Protein AF-A0A5Q4GU04-F1 (afdb_monomer_lite)

pLDDT: mean 85.71, std 10.68, range [44.84, 97.81]

Secondary structure (DSSP, 8-state):
---HHHHHHHHHHHSPPTT-SEEE-TTSSEEEETTS-EEEEHHHHHHHHHHHGGG-B--HHHHHHHHHHTSTTHHHHHHHHHHHHHHHHHHHT-PPPTTHHHHHHHHHHHHTS-GGGTSSHHHHHHHHHHHHTTTGGGB-HHHHHHHHHHHHH---GGGGSPP-SPPPTTHHHHHHHHHHHHHTT--HHHHHHHHHHS-SS--PPP-----HHHHHHHHHHHHHS----

Foldseek 3Di:
DADPQLQLLLLVQQAAAPPDQWAQDQQNQFIAGVVRHTQDGLVLVLVLLVLLLQVAAARPSQLSLLSLLLDPCNVVVLVVVVVVVCVVCVVVVHDDPPCSVVLSVLSPVSNVADNVQRPDSVNSSLLRCQLQVPPNVPGHSVSSVSNSSSSVVPRDSVSRYYDPDDDDPCPVVRRNVSNSRRSVLDDRVLSVCCVVPVGSDPDDPPPPPQDPVNVVVVVVVVVVPPPDD

Sequence (229 aa):
MTDPSDHAAARRYLAPLPVSSWRWDEARQVVEWTDGTTIAFRQELEEILRRLAPRGLPPFQALLMLLAACHDSWCEVSEHLLAQLGLAASVGRSSLPDWLPEILGRLDTVRALPADLRHDLTARALLAELVFEDSSRLLRPDDASQIVRGLSGLTDPALLAPQNSAPRPFVLQHELRPLYQGLAKVDAETLRLRRQTGLDALVRPAEVDLTPADHIRRLISALRDDVEL

Radius of gyration: 23.53 Å; chains: 1; bounding box: 63×54×72 Å

Structure (mmCIF, N/CA/C/O backbone):
data_AF-A0A5Q4GU04-F1
#
_entry.id   AF-A0A5Q4GU04-F1
#
loop_
_atom_site.group_PDB
_atom_site.id
_atom_site.type_symbol
_atom_site.label_atom_id
_atom_site.label_alt_id
_atom_site.label_comp_id
_atom_site.label_asym_id
_atom_site.label_entity_id
_atom_site.label_seq_id
_atom_site.pdbx_PDB_ins_code
_atom_site.Cartn_x
_atom_site.Cartn_y
_atom_site.Cartn_z
_atom_site.occupancy
_atom_site.B_iso_or_equiv
_atom_site.auth_seq_id
_atom_site.auth_comp_id
_atom_site.auth_asym_id
_atom_site.auth_atom_id
_atom_site.pdbx_PDB_model_num
ATOM 1 N N . MET A 1 1 ? 0.141 18.963 -20.185 1.00 56.38 1 MET A N 1
ATOM 2 C CA . MET A 1 1 ? 1.286 18.361 -20.895 1.00 56.38 1 MET A CA 1
ATOM 3 C C . MET A 1 1 ? 2.291 17.974 -19.825 1.00 56.38 1 MET A C 1
ATOM 5 O O . MET A 1 1 ? 2.731 18.866 -19.114 1.00 56.38 1 MET A O 1
ATOM 9 N N . THR A 1 2 ? 2.516 16.679 -19.607 1.00 71.69 2 THR A N 1
ATOM 10 C CA . THR A 1 2 ? 3.378 16.171 -18.524 1.00 71.69 2 THR A CA 1
ATOM 11 C C . THR A 1 2 ? 4.846 16.424 -18.866 1.00 71.69 2 THR A C 1
ATOM 13 O O . THR A 1 2 ? 5.264 16.157 -19.993 1.00 71.69 2 THR A O 1
ATOM 16 N N . ASP A 1 3 ? 5.609 16.978 -17.924 1.00 83.12 3 ASP A N 1
ATOM 17 C CA . ASP A 1 3 ? 7.030 17.294 -18.101 1.00 83.12 3 ASP A CA 1
ATOM 18 C C . ASP A 1 3 ? 7.852 15.986 -18.229 1.00 83.12 3 ASP A C 1
ATOM 20 O O . ASP A 1 3 ? 7.587 15.026 -17.500 1.00 83.12 3 ASP A O 1
ATOM 24 N N . PRO A 1 4 ? 8.850 15.888 -19.130 1.00 81.62 4 PRO A N 1
ATOM 25 C CA . PRO A 1 4 ? 9.827 14.794 -19.126 1.00 81.62 4 PRO A CA 1
ATOM 26 C C . PRO A 1 4 ? 10.415 14.461 -17.742 1.00 81.62 4 PRO A C 1
ATOM 28 O O . PRO A 1 4 ? 10.704 13.294 -17.464 1.00 81.62 4 PRO A O 1
ATOM 31 N N . SER A 1 5 ? 10.571 15.460 -16.868 1.00 85.12 5 SER A N 1
ATOM 32 C CA . SER A 1 5 ? 11.032 15.276 -15.488 1.00 85.12 5 SER A CA 1
ATOM 33 C C . SER A 1 5 ? 10.028 14.494 -14.625 1.00 85.12 5 SER A C 1
ATOM 35 O O . SER A 1 5 ? 10.438 13.579 -13.905 1.00 85.12 5 SER A O 1
ATOM 37 N N . ASP A 1 6 ? 8.723 14.749 -14.784 1.00 88.25 6 ASP A N 1
ATOM 38 C CA . ASP A 1 6 ? 7.642 14.020 -14.105 1.00 88.25 6 ASP A CA 1
ATOM 39 C C . ASP A 1 6 ? 7.659 12.529 -14.507 1.00 88.25 6 ASP A C 1
ATOM 41 O O . ASP A 1 6 ? 7.571 11.643 -13.654 1.00 88.25 6 ASP A O 1
ATOM 45 N N . HIS A 1 7 ? 7.853 12.217 -15.798 1.00 87.25 7 HIS A N 1
ATOM 46 C CA . HIS A 1 7 ? 7.957 10.826 -16.266 1.00 87.25 7 HIS A CA 1
ATOM 47 C C . HIS A 1 7 ? 9.188 10.105 -15.705 1.00 87.25 7 HIS A C 1
ATOM 49 O O . HIS A 1 7 ? 9.107 8.928 -15.346 1.00 87.25 7 HIS A O 1
ATOM 55 N N . ALA A 1 8 ? 10.330 10.791 -15.612 1.00 87.94 8 ALA A N 1
ATOM 56 C CA . ALA A 1 8 ? 11.546 10.214 -15.048 1.00 87.94 8 ALA A CA 1
ATOM 57 C C . ALA A 1 8 ? 11.398 9.920 -13.545 1.00 87.94 8 ALA A C 1
ATOM 59 O O . ALA A 1 8 ? 11.855 8.872 -13.076 1.00 87.94 8 ALA A O 1
ATOM 60 N N . ALA A 1 9 ? 10.744 10.817 -12.799 1.00 89.88 9 ALA A N 1
ATOM 61 C CA . ALA A 1 9 ? 10.434 10.617 -11.387 1.00 89.88 9 ALA A CA 1
ATOM 62 C C . ALA A 1 9 ? 9.477 9.431 -11.191 1.00 89.88 9 ALA A C 1
ATOM 64 O O . ALA A 1 9 ? 9.786 8.512 -10.429 1.00 89.88 9 ALA A O 1
ATOM 65 N N . ALA A 1 10 ? 8.375 9.400 -11.948 1.00 90.88 10 ALA A N 1
ATOM 66 C CA . ALA A 1 10 ? 7.402 8.313 -11.911 1.00 90.88 10 ALA A CA 1
ATOM 67 C C . ALA A 1 10 ? 8.043 6.962 -12.252 1.00 90.88 10 ALA A C 1
ATOM 69 O O . ALA A 1 10 ? 7.878 6.002 -11.506 1.00 90.88 10 ALA A O 1
ATOM 70 N N . ARG A 1 11 ? 8.862 6.893 -13.309 1.00 89.88 11 ARG A N 1
ATOM 71 C CA . ARG A 1 11 ? 9.614 5.682 -13.666 1.00 89.88 11 ARG A CA 1
ATOM 72 C C . ARG A 1 11 ? 10.500 5.190 -12.526 1.00 89.88 11 ARG A C 1
ATOM 74 O O . ARG A 1 11 ? 10.495 4.003 -12.228 1.00 89.88 11 ARG A O 1
ATOM 81 N N . ARG A 1 12 ? 11.273 6.073 -11.889 1.00 89.12 12 ARG A N 1
ATOM 82 C CA . ARG A 1 12 ? 12.195 5.671 -10.812 1.00 89.12 12 ARG A CA 1
ATOM 83 C C . ARG A 1 12 ? 11.458 5.065 -9.618 1.00 89.12 12 ARG A C 1
ATOM 85 O O . ARG A 1 12 ? 11.991 4.167 -8.975 1.00 89.12 12 ARG A O 1
ATOM 92 N N . TYR A 1 13 ? 10.266 5.577 -9.335 1.00 91.88 13 TYR A N 1
ATOM 93 C CA . TYR A 1 13 ? 9.443 5.145 -8.215 1.00 91.88 13 TYR A CA 1
ATOM 94 C C . TYR A 1 13 ? 8.617 3.885 -8.519 1.00 91.88 13 TYR A C 1
ATOM 96 O O . TYR A 1 13 ? 8.532 2.992 -7.684 1.00 91.88 13 TYR A O 1
ATOM 104 N N . LEU A 1 14 ? 8.032 3.805 -9.716 1.00 93.00 14 LEU A N 1
ATOM 105 C CA . LEU A 1 14 ? 7.055 2.780 -10.104 1.00 93.00 14 LEU A CA 1
ATOM 106 C C . LEU A 1 14 ? 7.662 1.590 -10.854 1.00 93.00 14 LEU A C 1
ATOM 108 O O . LEU A 1 14 ? 6.939 0.641 -11.159 1.00 93.00 14 LEU A O 1
ATOM 112 N N . ALA A 1 15 ? 8.945 1.641 -11.219 1.00 91.06 15 ALA A N 1
ATOM 113 C CA . ALA A 1 15 ? 9.614 0.530 -11.885 1.00 91.06 15 ALA A CA 1
ATOM 114 C C . ALA A 1 15 ? 10.047 -0.537 -10.866 1.00 91.06 15 ALA A C 1
ATOM 116 O O . ALA A 1 15 ? 10.658 -0.185 -9.848 1.00 91.06 15 ALA A O 1
ATOM 117 N N . PRO A 1 16 ? 9.812 -1.829 -11.157 1.00 90.06 16 PRO A N 1
ATOM 118 C CA . PRO A 1 16 ? 10.188 -2.905 -10.256 1.00 90.06 16 PRO A CA 1
ATOM 119 C C . PRO A 1 16 ? 11.701 -2.943 -10.051 1.00 90.06 16 PRO A C 1
ATOM 121 O O . PRO A 1 16 ? 12.500 -2.701 -10.968 1.00 90.06 16 PRO A O 1
ATOM 124 N N . LEU A 1 17 ? 12.096 -3.243 -8.816 1.00 85.81 17 LEU A N 1
ATOM 125 C CA . LEU A 1 17 ? 13.491 -3.465 -8.468 1.00 85.81 17 LEU A CA 1
ATOM 126 C C . LEU A 1 17 ? 13.918 -4.854 -8.974 1.00 85.81 17 LEU A C 1
ATOM 128 O O . LEU A 1 17 ? 13.072 -5.734 -9.120 1.00 85.81 17 LEU A O 1
ATOM 132 N N . PRO A 1 18 ? 15.223 -5.109 -9.179 1.00 80.50 18 PRO A N 1
ATOM 133 C CA . PRO A 1 18 ? 15.713 -6.425 -9.610 1.00 80.50 18 PRO A CA 1
ATOM 134 C C . PRO A 1 18 ?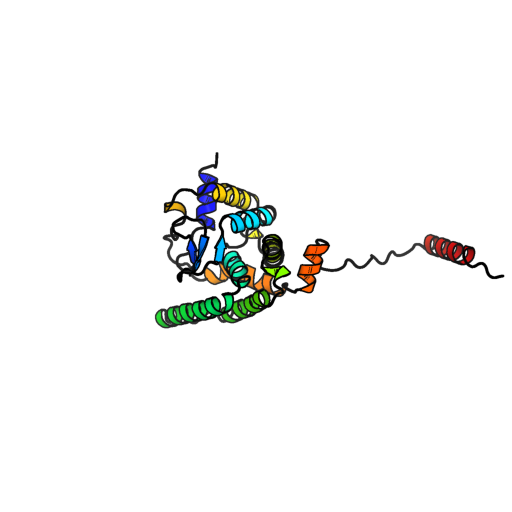 15.280 -7.600 -8.719 1.00 80.50 18 PRO A C 1
ATOM 136 O O . PRO A 1 18 ? 15.278 -8.742 -9.160 1.00 80.50 18 PRO A O 1
ATOM 139 N N . VAL A 1 19 ? 14.963 -7.317 -7.454 1.00 78.38 19 VAL A N 1
ATOM 140 C CA . VAL A 1 19 ? 14.575 -8.294 -6.425 1.00 78.38 19 VAL A CA 1
ATOM 141 C C . VAL A 1 19 ? 13.063 -8.329 -6.170 1.00 78.38 19 VAL A C 1
ATOM 143 O O . VAL A 1 19 ? 12.620 -8.988 -5.236 1.00 78.38 19 VAL A O 1
ATOM 146 N N . SER A 1 20 ? 12.271 -7.581 -6.942 1.00 85.62 20 SER A N 1
ATOM 147 C CA . SER A 1 20 ? 10.820 -7.513 -6.777 1.00 85.62 20 SER A CA 1
ATOM 148 C C . SER A 1 20 ? 10.136 -8.735 -7.390 1.00 85.62 20 SER A C 1
ATOM 150 O O . SER A 1 20 ? 10.388 -9.079 -8.540 1.00 85.62 20 SER A O 1
ATOM 152 N N . SER A 1 21 ? 9.200 -9.335 -6.652 1.00 89.31 21 SER A N 1
ATOM 153 C CA . SER A 1 21 ? 8.344 -10.425 -7.149 1.00 89.31 21 SER A CA 1
ATOM 154 C C . SER A 1 21 ? 7.088 -9.933 -7.884 1.00 89.31 21 SER A C 1
ATOM 156 O O . SER A 1 21 ? 6.163 -10.719 -8.083 1.00 89.31 21 SER A O 1
ATOM 158 N N . TRP A 1 22 ? 7.032 -8.657 -8.279 1.00 93.19 22 TRP A N 1
ATOM 159 C CA . TRP A 1 22 ? 5.908 -8.035 -8.989 1.00 93.19 22 TRP A CA 1
ATOM 160 C C . TRP A 1 22 ? 6.365 -7.329 -10.268 1.00 93.19 22 TRP A C 1
ATOM 162 O O . TRP A 1 22 ? 7.542 -6.996 -10.432 1.00 93.19 22 TRP A O 1
ATOM 172 N N . ARG A 1 23 ? 5.416 -7.071 -11.166 1.00 94.06 23 ARG A N 1
ATOM 173 C CA . ARG A 1 23 ? 5.600 -6.311 -12.405 1.00 94.06 23 ARG A CA 1
ATOM 174 C C . ARG A 1 23 ? 4.318 -5.570 -12.782 1.00 94.06 23 ARG A C 1
ATOM 176 O O . ARG A 1 23 ? 3.253 -5.840 -12.242 1.00 94.06 23 ARG A O 1
ATOM 183 N N . TRP A 1 24 ? 4.429 -4.639 -13.722 1.00 93.38 24 TRP A N 1
ATOM 184 C CA . TRP A 1 24 ? 3.261 -4.141 -14.445 1.00 93.38 24 TRP A CA 1
ATOM 185 C C . TRP A 1 24 ? 2.871 -5.141 -15.535 1.00 93.38 24 TRP A C 1
ATOM 187 O O . TRP A 1 24 ? 3.755 -5.735 -16.158 1.00 93.38 24 TRP A O 1
ATOM 197 N N . ASP A 1 25 ? 1.573 -5.294 -15.775 1.00 92.50 25 ASP A N 1
ATOM 198 C CA . ASP A 1 25 ? 1.047 -6.046 -16.910 1.00 92.50 25 ASP A CA 1
ATOM 199 C C . ASP A 1 25 ? 1.444 -5.401 -18.253 1.00 92.50 25 ASP A C 1
ATOM 201 O O . ASP A 1 25 ? 1.975 -4.284 -18.325 1.00 92.50 25 ASP A O 1
ATOM 205 N N . GLU A 1 26 ? 1.161 -6.093 -19.357 1.00 85.44 26 GLU A N 1
ATOM 206 C CA . GLU A 1 26 ? 1.530 -5.623 -20.697 1.00 85.44 26 GLU A CA 1
ATOM 207 C C . GLU A 1 26 ? 0.894 -4.268 -21.047 1.00 85.44 26 GLU A C 1
ATOM 209 O O . GLU A 1 26 ? 1.532 -3.441 -21.713 1.00 85.44 26 GLU A O 1
ATOM 214 N N . ALA A 1 27 ? -0.328 -4.010 -20.562 1.00 86.44 27 ALA A N 1
ATOM 215 C CA . ALA A 1 27 ? -1.066 -2.768 -20.789 1.00 86.44 27 ALA A CA 1
ATOM 216 C C . ALA A 1 27 ? -0.741 -1.651 -19.774 1.00 86.44 27 ALA A C 1
ATOM 218 O O . ALA A 1 27 ? -1.186 -0.510 -19.953 1.00 86.44 27 ALA A O 1
ATOM 219 N N . ARG A 1 28 ? 0.050 -1.941 -18.730 1.00 88.19 28 ARG A N 1
ATOM 220 C CA . ARG A 1 28 ? 0.386 -1.033 -17.610 1.00 88.19 28 ARG A CA 1
ATOM 221 C C . ARG A 1 28 ? -0.845 -0.453 -16.928 1.00 88.19 28 ARG A C 1
ATOM 223 O O . ARG A 1 28 ? -0.869 0.720 -16.544 1.00 88.19 28 ARG A O 1
ATOM 230 N N . GLN A 1 29 ? -1.882 -1.266 -16.834 1.00 91.69 29 GLN A N 1
ATOM 231 C CA . GLN A 1 29 ? -3.108 -0.956 -16.114 1.00 91.69 29 GLN A CA 1
ATOM 232 C C . GLN A 1 29 ? -3.180 -1.706 -14.791 1.00 91.69 29 GLN A C 1
ATOM 234 O O . GLN A 1 29 ? -3.944 -1.299 -13.918 1.00 91.69 29 GLN A O 1
ATOM 239 N N . VAL A 1 30 ? -2.380 -2.758 -14.625 1.00 94.50 30 VAL A N 1
ATOM 240 C CA . VAL A 1 30 ? -2.412 -3.631 -13.458 1.00 94.50 30 VAL A CA 1
ATOM 241 C C . VAL A 1 30 ? -0.991 -3.875 -12.972 1.00 94.50 30 VAL A C 1
ATOM 243 O O . VAL A 1 30 ? -0.079 -4.115 -13.760 1.00 94.50 30 VAL A O 1
ATOM 246 N N . VAL A 1 31 ? -0.798 -3.798 -11.660 1.00 95.38 31 VAL A N 1
ATOM 247 C CA . VAL A 1 31 ? 0.390 -4.334 -10.999 1.00 95.38 31 VAL A CA 1
ATOM 248 C C . VAL A 1 31 ? 0.054 -5.743 -10.537 1.00 95.38 31 VAL A C 1
ATOM 250 O O . VAL A 1 31 ? -0.932 -5.940 -9.827 1.00 95.38 31 VAL A O 1
ATOM 253 N N . GLU A 1 32 ? 0.860 -6.715 -10.942 1.00 95.94 32 GLU A N 1
ATOM 254 C CA . GLU A 1 32 ? 0.666 -8.139 -10.676 1.00 95.94 32 GLU A CA 1
ATOM 255 C C . GLU A 1 32 ? 1.917 -8.762 -10.060 1.00 95.94 32 GLU A C 1
ATOM 257 O O . GLU A 1 32 ? 3.045 -8.311 -10.276 1.00 95.94 32 GLU A O 1
ATOM 262 N N . TRP A 1 33 ? 1.720 -9.825 -9.295 1.00 94.44 33 TRP A N 1
ATOM 263 C CA . TRP A 1 33 ? 2.784 -10.736 -8.911 1.00 94.44 33 TRP A CA 1
ATOM 264 C C . TRP A 1 33 ? 3.341 -11.461 -10.145 1.00 94.44 33 TRP A C 1
ATOM 266 O O . TRP A 1 33 ? 2.722 -11.520 -11.205 1.00 94.44 33 TRP A O 1
ATOM 276 N N . THR A 1 34 ? 4.537 -12.034 -10.017 1.00 90.44 34 THR A N 1
ATOM 277 C CA . THR A 1 34 ? 5.186 -12.806 -11.096 1.00 90.44 34 THR A CA 1
ATOM 278 C C . THR A 1 34 ? 4.389 -14.032 -11.556 1.00 90.44 34 THR A C 1
ATOM 280 O O . THR A 1 34 ? 4.622 -14.511 -12.664 1.00 90.44 34 THR A O 1
ATOM 283 N N . ASP A 1 35 ? 3.440 -14.507 -10.747 1.00 88.75 35 ASP A N 1
ATOM 284 C CA . ASP A 1 35 ? 2.494 -15.578 -11.078 1.00 88.75 35 ASP A CA 1
ATOM 285 C C . ASP A 1 35 ? 1.217 -15.083 -11.799 1.00 88.75 35 ASP A C 1
ATOM 287 O O . ASP A 1 35 ? 0.376 -15.897 -12.174 1.00 88.75 35 ASP A O 1
ATOM 291 N N . GLY A 1 36 ? 1.082 -13.770 -12.025 1.00 91.69 36 GLY A N 1
ATOM 292 C CA . GLY A 1 36 ? -0.079 -13.131 -12.657 1.00 91.69 36 GLY A CA 1
ATOM 293 C C . GLY A 1 36 ? -1.186 -12.708 -11.684 1.00 91.69 36 GLY A C 1
ATOM 294 O O . GLY A 1 36 ? -2.177 -12.106 -12.098 1.00 91.69 36 GLY A O 1
ATOM 295 N N . THR A 1 37 ? -1.048 -12.982 -10.385 1.00 94.12 37 THR A N 1
ATOM 296 C CA . THR A 1 37 ? -2.035 -12.565 -9.385 1.00 94.12 37 THR A CA 1
ATOM 297 C C . THR A 1 37 ? -2.043 -11.041 -9.251 1.00 94.12 37 THR A C 1
ATOM 299 O O . THR A 1 37 ? -1.014 -10.416 -8.999 1.00 94.12 37 THR A O 1
ATOM 302 N N . THR A 1 38 ? -3.212 -10.418 -9.397 1.00 95.50 38 THR A N 1
ATOM 303 C CA . THR A 1 38 ? -3.357 -8.955 -9.326 1.00 95.50 38 THR A CA 1
ATOM 304 C C . THR A 1 38 ? -3.083 -8.417 -7.917 1.00 95.50 38 THR A C 1
ATOM 306 O O . THR A 1 38 ? -3.613 -8.933 -6.936 1.00 95.50 38 THR A O 1
ATOM 309 N N . ILE A 1 39 ? -2.298 -7.339 -7.830 1.00 96.19 39 ILE A N 1
ATOM 310 C CA . ILE A 1 39 ? -2.067 -6.564 -6.603 1.00 96.19 39 ILE A CA 1
ATOM 311 C C . ILE A 1 39 ? -2.982 -5.339 -6.572 1.00 96.19 39 ILE A C 1
ATOM 313 O O . ILE A 1 39 ? -3.747 -5.162 -5.627 1.00 96.19 39 ILE A O 1
ATOM 317 N N . ALA A 1 40 ? -2.884 -4.481 -7.591 1.00 96.50 40 ALA A N 1
ATOM 318 C CA . ALA A 1 40 ? -3.609 -3.214 -7.647 1.00 96.50 40 ALA A CA 1
ATOM 319 C C . ALA A 1 40 ? -3.771 -2.720 -9.087 1.00 96.50 40 ALA A C 1
ATOM 321 O O . ALA A 1 40 ? -2.915 -2.953 -9.945 1.00 96.50 40 ALA A O 1
ATOM 322 N N . PHE A 1 41 ? -4.847 -1.979 -9.337 1.00 95.38 41 PHE A N 1
ATOM 323 C CA . PHE A 1 41 ? -5.055 -1.304 -10.618 1.00 95.38 41 PHE A CA 1
ATOM 324 C C . PHE A 1 41 ? -4.354 0.057 -10.642 1.00 95.38 41 PHE A C 1
ATOM 326 O O . PHE A 1 41 ? -4.221 0.736 -9.627 1.00 95.38 41 PHE A O 1
ATOM 333 N N . ARG A 1 42 ? -3.959 0.524 -11.826 1.00 94.62 42 ARG A N 1
ATOM 334 C CA . ARG A 1 42 ? -3.316 1.832 -12.011 1.00 94.62 42 ARG A CA 1
ATOM 335 C C . ARG A 1 42 ? -4.146 2.983 -11.452 1.00 94.62 42 ARG A C 1
ATOM 337 O O . ARG A 1 42 ? -3.598 3.848 -10.783 1.00 94.62 42 ARG A O 1
ATOM 344 N N . GLN A 1 43 ? -5.447 2.995 -11.738 1.00 93.44 43 GLN A N 1
ATOM 345 C CA . GLN A 1 43 ? -6.355 4.053 -11.279 1.00 93.44 43 GLN A CA 1
ATOM 346 C C . GLN A 1 43 ? -6.472 4.070 -9.751 1.00 93.44 43 GLN A C 1
ATOM 348 O O . GLN A 1 43 ? -6.509 5.135 -9.141 1.00 93.44 43 GLN A O 1
ATOM 353 N N . GLU A 1 44 ? -6.476 2.885 -9.138 1.00 95.62 44 GLU A N 1
ATOM 354 C CA . GLU A 1 44 ? -6.455 2.724 -7.685 1.00 95.62 44 GLU A CA 1
ATOM 355 C C . GLU A 1 44 ? -5.163 3.308 -7.097 1.00 95.62 44 GLU A C 1
ATOM 357 O O . GLU A 1 44 ? -5.208 4.139 -6.190 1.00 95.62 44 GLU A O 1
ATOM 362 N N . LEU A 1 45 ? -4.012 2.935 -7.665 1.00 96.56 45 LEU A N 1
ATOM 363 C CA . LEU A 1 45 ? -2.710 3.458 -7.257 1.00 96.56 45 LEU A CA 1
ATOM 364 C C . LEU A 1 45 ? -2.622 4.973 -7.433 1.00 96.56 45 LEU A C 1
ATOM 366 O O . LEU A 1 45 ? -2.084 5.652 -6.568 1.00 96.56 45 LEU A O 1
ATOM 370 N N . GLU A 1 46 ? -3.155 5.516 -8.523 1.00 94.94 46 GLU A N 1
ATOM 371 C CA . GLU A 1 46 ? -3.148 6.953 -8.777 1.00 94.94 46 GLU A CA 1
ATOM 372 C C . GLU A 1 46 ? -3.905 7.728 -7.695 1.00 94.94 46 GLU A C 1
ATOM 374 O O . GLU A 1 46 ? -3.390 8.727 -7.193 1.00 94.94 46 GLU A O 1
ATOM 379 N N . GLU A 1 47 ? -5.081 7.251 -7.287 1.00 95.25 47 GLU A N 1
ATOM 380 C CA . GLU A 1 47 ? -5.855 7.891 -6.224 1.00 95.25 47 GLU A CA 1
ATOM 381 C C . GLU A 1 47 ? -5.156 7.783 -4.863 1.00 95.25 47 GLU A C 1
ATOM 383 O O . GLU A 1 47 ? -5.028 8.780 -4.148 1.00 95.25 47 GLU A O 1
ATOM 388 N N . ILE A 1 48 ? -4.631 6.602 -4.522 1.00 96.25 48 ILE A N 1
ATOM 389 C CA . ILE A 1 48 ? -3.911 6.396 -3.258 1.00 96.25 48 ILE A CA 1
ATOM 390 C C . ILE A 1 48 ? -2.656 7.273 -3.206 1.00 96.25 48 ILE A C 1
ATOM 392 O O . ILE A 1 48 ? -2.438 7.987 -2.228 1.00 96.25 48 ILE A O 1
ATOM 396 N N . LEU A 1 49 ? -1.842 7.277 -4.264 1.00 95.75 49 LEU A N 1
ATOM 397 C CA . LEU A 1 49 ? -0.625 8.086 -4.323 1.00 95.75 49 LEU A CA 1
ATOM 398 C C . LEU A 1 49 ? -0.943 9.582 -4.297 1.00 95.75 49 LEU A C 1
ATOM 400 O O . LEU A 1 49 ? -0.250 10.328 -3.608 1.00 95.75 49 LEU A O 1
ATOM 404 N N . ARG A 1 50 ? -2.003 10.033 -4.980 1.00 95.06 50 ARG A N 1
ATOM 405 C CA . ARG A 1 50 ? -2.464 11.429 -4.925 1.00 95.06 50 ARG A CA 1
ATOM 406 C C . ARG A 1 50 ? -2.841 11.841 -3.507 1.00 95.06 50 ARG A C 1
ATOM 408 O O . ARG A 1 50 ? -2.500 12.946 -3.091 1.00 95.06 50 ARG A O 1
ATOM 415 N N . ARG A 1 51 ? -3.507 10.956 -2.767 1.00 93.94 51 ARG A N 1
ATOM 416 C CA . ARG A 1 51 ? -3.901 11.202 -1.380 1.00 93.94 51 ARG A CA 1
ATOM 417 C C . ARG A 1 51 ? -2.703 11.241 -0.424 1.00 93.94 51 ARG A C 1
ATOM 419 O O . ARG A 1 51 ? -2.665 12.089 0.461 1.00 93.94 51 ARG A O 1
ATOM 426 N N . LEU A 1 52 ? -1.702 10.384 -0.633 1.00 94.25 52 LEU A N 1
ATOM 427 C CA . LEU A 1 52 ? -0.473 10.367 0.172 1.00 94.25 52 LEU A CA 1
ATOM 428 C C . LEU A 1 52 ? 0.478 11.530 -0.159 1.00 94.25 52 LEU A C 1
ATOM 430 O O . LEU A 1 52 ? 1.142 12.049 0.739 1.00 94.25 52 LEU A O 1
ATOM 434 N N . ALA A 1 53 ? 0.518 11.978 -1.418 1.00 93.69 53 ALA A N 1
ATOM 435 C CA . ALA A 1 53 ? 1.508 12.924 -1.936 1.00 93.69 53 ALA A CA 1
ATOM 436 C C . ALA A 1 53 ? 1.747 14.193 -1.092 1.00 93.69 53 ALA A C 1
ATOM 438 O O . ALA A 1 53 ? 2.916 14.555 -0.931 1.00 93.69 53 ALA A O 1
ATOM 439 N N . PRO A 1 54 ? 0.735 14.850 -0.484 1.00 92.06 54 PRO A N 1
ATOM 440 C CA . PRO A 1 54 ? 0.960 16.013 0.379 1.00 92.06 54 PRO A CA 1
ATOM 441 C C . PRO A 1 54 ? 1.880 15.741 1.579 1.00 92.06 54 PRO A C 1
ATOM 443 O O . PRO A 1 54 ? 2.522 16.658 2.085 1.00 92.06 54 PRO A O 1
ATOM 446 N N . ARG A 1 55 ? 1.960 14.485 2.036 1.00 89.75 55 ARG A N 1
ATOM 447 C CA . ARG A 1 55 ? 2.830 14.037 3.136 1.00 89.75 55 ARG A CA 1
ATOM 448 C C . ARG A 1 55 ? 4.096 13.328 2.639 1.00 89.75 55 ARG A C 1
ATOM 450 O O . ARG A 1 55 ? 4.905 12.903 3.466 1.00 89.75 55 ARG A O 1
ATOM 457 N N . GLY A 1 56 ? 4.274 13.224 1.322 1.00 92.12 56 GLY A N 1
ATOM 458 C CA . GLY A 1 56 ? 5.298 12.415 0.666 1.00 92.12 56 GLY A CA 1
ATOM 459 C C . GLY A 1 56 ? 4.837 10.981 0.379 1.00 92.12 56 GLY A C 1
ATOM 460 O O . GLY A 1 56 ? 3.714 10.602 0.703 1.00 92.12 56 GLY A O 1
ATOM 461 N N . LEU A 1 57 ? 5.690 10.177 -0.261 1.00 94.62 57 LEU A N 1
ATOM 462 C CA . LEU A 1 57 ? 5.350 8.801 -0.648 1.00 94.62 57 LEU A CA 1
ATOM 463 C C . LEU A 1 57 ? 6.200 7.765 0.104 1.00 94.62 57 LEU A C 1
ATOM 465 O O . LEU A 1 57 ? 7.410 7.964 0.262 1.00 94.62 57 LEU A O 1
ATOM 469 N N . PRO A 1 58 ? 5.596 6.642 0.540 1.00 95.19 58 PRO A N 1
ATOM 470 C CA . PRO A 1 58 ? 6.343 5.493 1.045 1.00 95.19 58 PRO A CA 1
ATOM 471 C C . PRO A 1 58 ? 7.086 4.792 -0.100 1.00 95.19 58 PRO A C 1
ATOM 473 O O . PRO A 1 58 ? 6.795 5.065 -1.263 1.00 95.19 58 PRO A O 1
ATOM 476 N N . PRO A 1 59 ? 7.999 3.847 0.170 1.00 93.94 59 PRO A N 1
ATOM 477 C CA . PRO A 1 59 ? 8.557 3.006 -0.880 1.00 93.94 59 PRO A CA 1
ATOM 478 C C . PRO A 1 59 ? 7.454 2.223 -1.594 1.00 93.94 59 PRO A C 1
ATOM 480 O O . PRO A 1 59 ? 6.548 1.681 -0.954 1.00 93.94 59 PRO A O 1
ATOM 483 N N . PHE A 1 60 ? 7.522 2.167 -2.923 1.00 94.44 60 PHE A N 1
ATOM 484 C CA . PHE A 1 60 ? 6.440 1.604 -3.730 1.00 94.44 60 PHE A CA 1
ATOM 485 C C . PHE A 1 60 ? 6.235 0.110 -3.450 1.00 94.44 60 PHE A C 1
ATOM 487 O O . PHE A 1 60 ? 5.101 -0.343 -3.324 1.00 94.44 60 PHE A O 1
ATOM 494 N N . GLN A 1 61 ? 7.322 -0.641 -3.231 1.00 93.00 61 GLN A N 1
ATOM 495 C CA . GLN A 1 61 ? 7.251 -2.048 -2.824 1.00 93.00 61 GLN A CA 1
ATOM 496 C C . GLN A 1 61 ? 6.462 -2.225 -1.519 1.00 93.00 61 GLN A C 1
ATOM 498 O O . GLN A 1 61 ? 5.649 -3.139 -1.415 1.00 93.00 61 GLN A O 1
ATOM 503 N N . ALA A 1 62 ? 6.687 -1.361 -0.527 1.00 95.12 62 ALA A N 1
ATOM 504 C CA . ALA A 1 62 ? 5.994 -1.416 0.759 1.00 95.12 62 ALA A CA 1
ATOM 505 C C . ALA A 1 62 ? 4.488 -1.172 0.592 1.00 95.12 62 ALA A C 1
ATOM 507 O O . ALA A 1 62 ? 3.673 -1.875 1.190 1.00 95.12 62 ALA A O 1
ATOM 508 N N . LEU A 1 63 ? 4.128 -0.198 -0.249 1.00 96.81 63 LEU A N 1
ATOM 509 C CA . LEU A 1 63 ? 2.738 0.094 -0.579 1.00 96.81 63 LEU A CA 1
ATOM 510 C C . LEU A 1 63 ? 2.066 -1.099 -1.269 1.00 96.81 63 LEU A C 1
ATOM 512 O O . LEU A 1 63 ? 0.986 -1.504 -0.853 1.00 96.81 63 LEU A O 1
ATOM 516 N N . LEU A 1 64 ? 2.713 -1.705 -2.267 1.00 97.00 64 LEU A N 1
ATOM 517 C CA . LEU A 1 64 ? 2.171 -2.874 -2.966 1.00 97.00 64 LEU A CA 1
ATOM 518 C C . LEU A 1 64 ? 1.955 -4.070 -2.031 1.00 97.00 64 LEU A C 1
ATOM 520 O O . LEU A 1 64 ? 0.927 -4.733 -2.132 1.00 97.00 64 LEU A O 1
ATOM 524 N N . MET A 1 65 ? 2.870 -4.315 -1.088 1.00 96.44 65 MET A N 1
ATOM 525 C CA . MET A 1 65 ? 2.699 -5.360 -0.069 1.00 96.44 65 MET A CA 1
ATOM 526 C C . MET A 1 65 ? 1.461 -5.112 0.805 1.00 96.44 65 MET A C 1
ATOM 528 O O . MET A 1 65 ? 0.701 -6.041 1.068 1.00 96.44 65 MET A O 1
ATOM 532 N N . LEU A 1 66 ? 1.228 -3.862 1.224 1.00 97.81 66 LEU A N 1
ATOM 533 C CA . LEU A 1 66 ? 0.038 -3.495 1.996 1.00 97.81 66 LEU A CA 1
ATOM 534 C C . LEU A 1 66 ? -1.254 -3.703 1.190 1.00 97.81 66 LEU A C 1
ATOM 536 O O . LEU A 1 66 ? -2.226 -4.249 1.712 1.00 97.81 66 LEU A O 1
ATOM 540 N N . LEU A 1 67 ? -1.270 -3.286 -0.080 1.00 97.81 67 LEU A N 1
ATOM 541 C CA . LEU A 1 67 ? -2.441 -3.439 -0.950 1.00 97.81 67 LEU A CA 1
ATOM 542 C C . LEU A 1 67 ? -2.734 -4.907 -1.260 1.00 97.81 67 LEU A C 1
ATOM 544 O O . LEU A 1 67 ? -3.892 -5.318 -1.232 1.00 97.81 67 LEU A O 1
ATOM 548 N N . ALA A 1 68 ? -1.700 -5.720 -1.465 1.00 96.94 68 ALA A N 1
ATOM 549 C CA . ALA A 1 68 ? -1.863 -7.154 -1.652 1.00 96.94 68 ALA A CA 1
ATOM 550 C C . ALA A 1 68 ? -2.480 -7.834 -0.423 1.00 96.94 68 ALA A C 1
ATOM 552 O O . ALA A 1 68 ? -3.360 -8.677 -0.577 1.00 96.94 68 ALA A O 1
ATOM 553 N N . ALA A 1 69 ? -2.093 -7.425 0.790 1.00 97.06 69 ALA A N 1
ATOM 554 C CA . ALA A 1 69 ? -2.681 -7.940 2.029 1.00 97.06 69 ALA A CA 1
ATOM 555 C C . ALA A 1 69 ? -4.167 -7.586 2.199 1.00 97.06 69 ALA A C 1
ATOM 557 O O . ALA A 1 69 ? -4.894 -8.237 2.950 1.00 97.06 69 ALA A O 1
ATOM 558 N N . CYS A 1 70 ? -4.654 -6.584 1.464 1.00 96.94 70 CYS A N 1
ATOM 559 C CA . CYS A 1 70 ? -6.072 -6.253 1.419 1.00 96.94 70 CYS A CA 1
ATOM 560 C C . CYS A 1 70 ? -6.882 -7.191 0.508 1.00 96.94 70 CYS A C 1
ATOM 562 O O . CYS A 1 70 ? -8.114 -7.154 0.575 1.00 96.94 70 CYS A O 1
ATOM 564 N N . HIS A 1 71 ? -6.239 -8.003 -0.340 1.00 94.56 71 HIS A N 1
ATOM 565 C CA . HIS A 1 71 ? -6.898 -8.900 -1.289 1.00 94.56 71 HIS A CA 1
ATOM 566 C C . HIS A 1 71 ? -7.200 -10.275 -0.680 1.00 94.56 71 HIS A C 1
ATOM 568 O O . HIS A 1 71 ? -6.518 -10.741 0.234 1.00 94.56 71 HIS A O 1
ATOM 574 N N . ASP A 1 72 ? -8.224 -10.958 -1.198 1.00 91.75 72 ASP A N 1
ATOM 575 C CA . ASP A 1 72 ? -8.640 -12.240 -0.633 1.00 91.75 72 ASP A CA 1
ATOM 576 C C . ASP A 1 72 ? -7.631 -13.375 -0.873 1.00 91.75 72 ASP A C 1
ATOM 578 O O . ASP A 1 72 ? -7.536 -14.268 -0.030 1.00 91.75 72 ASP A O 1
ATOM 582 N N . SER A 1 73 ? -6.833 -13.283 -1.944 1.00 91.44 73 SER A N 1
ATOM 583 C CA . SER A 1 73 ? -5.766 -14.234 -2.307 1.00 91.44 73 SER A CA 1
ATOM 584 C C . SER A 1 73 ? -4.452 -14.052 -1.533 1.00 91.44 73 SER A C 1
ATOM 586 O O . SER A 1 73 ? -3.475 -14.739 -1.821 1.00 91.44 73 SER A O 1
ATOM 588 N N . TRP A 1 74 ? -4.396 -13.139 -0.555 1.00 93.81 74 TRP A N 1
ATOM 589 C CA . TRP A 1 74 ? -3.164 -12.833 0.181 1.00 93.81 74 TRP A CA 1
ATOM 590 C C . TRP A 1 74 ? -2.480 -14.068 0.785 1.00 93.81 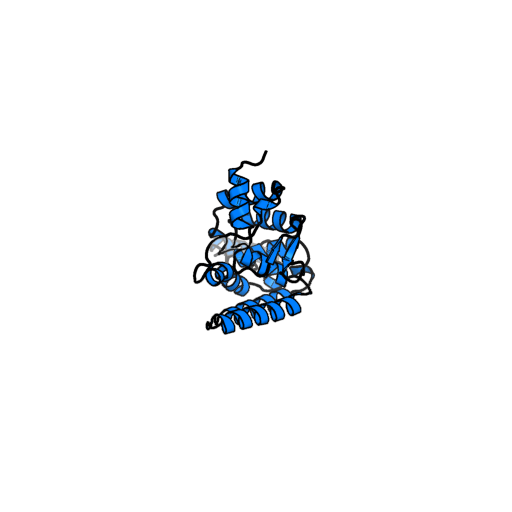74 TRP A C 1
ATOM 592 O O . TRP A 1 74 ? -1.263 -14.173 0.695 1.00 93.81 74 TRP A O 1
ATOM 602 N N . CYS A 1 75 ? -3.235 -15.007 1.363 1.00 90.44 75 CYS A N 1
ATOM 603 C CA . CYS A 1 75 ? -2.659 -16.189 2.015 1.00 90.44 75 CYS A CA 1
ATOM 604 C C . CYS A 1 75 ? -1.874 -17.077 1.035 1.00 90.44 75 CYS A C 1
ATOM 606 O O . CYS A 1 75 ? -0.783 -17.533 1.352 1.00 90.44 75 CYS A O 1
ATOM 608 N N . GLU A 1 76 ? -2.394 -17.273 -0.177 1.00 89.94 76 GLU A N 1
ATOM 609 C CA . GLU A 1 76 ? -1.716 -18.058 -1.218 1.00 89.94 76 GLU A CA 1
ATOM 610 C C . GLU A 1 76 ? -0.442 -17.341 -1.692 1.00 89.94 76 GLU A C 1
ATOM 612 O O . GLU A 1 76 ? 0.623 -17.944 -1.839 1.00 89.94 76 GLU A O 1
ATOM 617 N N . VAL A 1 77 ? -0.537 -16.019 -1.863 1.00 90.00 77 VAL A N 1
ATOM 618 C CA . VAL A 1 77 ? 0.585 -15.163 -2.264 1.00 90.00 77 VAL A CA 1
ATOM 619 C C . VAL A 1 77 ? 1.682 -15.138 -1.198 1.00 90.00 77 VAL A C 1
ATOM 621 O O . VAL A 1 77 ? 2.862 -15.202 -1.543 1.00 90.00 77 VAL A O 1
ATOM 624 N N . SER A 1 78 ? 1.335 -15.024 0.086 1.00 90.94 78 SER A N 1
ATOM 625 C CA . SER A 1 78 ? 2.312 -14.892 1.172 1.00 90.94 78 SER A CA 1
ATOM 626 C C . SER A 1 78 ? 3.110 -16.180 1.373 1.00 90.94 78 SER A C 1
ATOM 628 O O . SER A 1 78 ? 4.335 -16.123 1.525 1.00 90.94 78 SER A O 1
ATOM 630 N N . GLU A 1 79 ? 2.454 -17.338 1.270 1.00 88.31 79 GLU A N 1
ATOM 631 C CA . GLU A 1 79 ? 3.106 -18.649 1.262 1.00 88.31 79 GLU A CA 1
ATOM 632 C C . GLU A 1 79 ? 4.045 -18.800 0.062 1.00 88.31 79 GLU A C 1
ATOM 634 O O . GLU A 1 79 ? 5.205 -19.200 0.221 1.00 88.31 79 GLU A O 1
ATOM 639 N N . HIS A 1 80 ? 3.583 -18.423 -1.136 1.00 87.06 80 HIS A N 1
ATOM 640 C CA . HIS A 1 80 ? 4.402 -18.489 -2.341 1.00 87.06 80 HIS A CA 1
ATOM 641 C C . HIS A 1 80 ? 5.624 -17.567 -2.252 1.00 87.06 80 HIS A C 1
ATOM 643 O O . HIS A 1 80 ? 6.740 -17.982 -2.568 1.00 87.06 80 HIS A O 1
ATOM 649 N N . LEU A 1 81 ? 5.443 -16.339 -1.763 1.00 86.44 81 LEU A N 1
ATOM 650 C CA . LEU A 1 81 ? 6.519 -15.370 -1.577 1.00 86.44 81 LEU A CA 1
ATOM 651 C C . LEU A 1 81 ? 7.568 -15.883 -0.583 1.00 86.44 81 LEU A C 1
ATOM 653 O O . LEU A 1 81 ? 8.768 -15.788 -0.848 1.00 86.44 81 LEU A O 1
ATOM 657 N N . LEU A 1 82 ? 7.139 -16.465 0.540 1.00 86.38 82 LEU A N 1
ATOM 658 C CA . LEU A 1 82 ? 8.049 -17.042 1.528 1.00 86.38 82 LEU A CA 1
ATOM 659 C C . LEU A 1 82 ? 8.826 -18.233 0.949 1.00 86.38 82 LEU A C 1
ATOM 661 O O . LEU A 1 82 ? 10.040 -18.323 1.147 1.00 86.38 82 LEU A O 1
ATOM 665 N N . ALA A 1 83 ? 8.164 -19.102 0.181 1.00 86.31 83 ALA A N 1
ATOM 666 C CA . ALA A 1 83 ? 8.811 -20.218 -0.505 1.00 86.31 83 ALA A CA 1
ATOM 667 C C . ALA A 1 83 ? 9.834 -19.744 -1.556 1.00 86.31 83 ALA A C 1
ATOM 669 O O . ALA A 1 83 ? 10.966 -20.235 -1.578 1.00 86.31 83 ALA A O 1
ATOM 670 N N . GLN A 1 84 ? 9.474 -18.757 -2.386 1.00 83.00 84 GLN A N 1
ATOM 671 C CA . GLN A 1 84 ? 10.369 -18.155 -3.382 1.00 83.00 84 GLN A CA 1
ATOM 672 C C . GLN A 1 84 ? 11.614 -17.550 -2.724 1.00 83.00 84 GLN A C 1
ATOM 674 O O . GLN A 1 84 ? 12.743 -17.814 -3.148 1.00 83.00 84 GLN A O 1
ATOM 679 N N . LEU A 1 85 ? 11.420 -16.761 -1.665 1.00 82.38 85 LEU A N 1
ATOM 680 C CA . LEU A 1 85 ? 12.518 -16.124 -0.946 1.00 82.38 85 LEU A CA 1
ATOM 681 C C . LEU A 1 85 ? 13.397 -17.167 -0.244 1.00 82.38 85 LEU A C 1
ATOM 683 O O . LEU A 1 85 ? 14.622 -17.054 -0.290 1.00 82.38 85 LEU A O 1
ATOM 687 N N . GLY A 1 86 ? 12.805 -18.204 0.355 1.00 83.62 86 GLY A N 1
ATOM 688 C CA . GLY A 1 86 ? 13.540 -19.310 0.972 1.00 83.62 86 GLY A CA 1
ATOM 689 C C . GLY A 1 86 ? 14.410 -20.072 -0.030 1.00 83.62 86 GLY A C 1
ATOM 690 O O . GLY A 1 86 ? 15.582 -20.344 0.245 1.00 83.62 86 GLY A O 1
ATOM 691 N N . LEU A 1 87 ? 13.882 -20.344 -1.228 1.00 82.25 87 LEU A N 1
ATOM 692 C CA . LEU A 1 87 ? 14.650 -20.960 -2.309 1.00 82.25 87 LEU A CA 1
ATOM 693 C C . LEU A 1 87 ? 15.813 -20.058 -2.745 1.00 82.25 87 LEU A C 1
ATOM 695 O O . LEU A 1 87 ? 16.952 -20.524 -2.811 1.00 82.25 87 LEU A O 1
ATOM 699 N N . ALA A 1 88 ? 15.561 -18.768 -2.977 1.00 78.56 88 ALA A N 1
ATOM 700 C CA . ALA A 1 88 ? 16.596 -17.810 -3.363 1.00 78.56 88 ALA A CA 1
ATOM 701 C C . ALA A 1 88 ? 17.709 -17.695 -2.306 1.00 78.56 88 ALA A C 1
ATOM 703 O O . ALA A 1 88 ? 18.891 -17.687 -2.652 1.00 78.56 88 ALA A O 1
ATOM 704 N N . ALA A 1 89 ? 17.341 -17.677 -1.023 1.00 80.25 89 ALA A N 1
ATOM 705 C CA . ALA A 1 89 ? 18.276 -17.663 0.097 1.00 80.25 89 ALA A CA 1
ATOM 706 C C . ALA A 1 89 ? 19.141 -18.938 0.130 1.00 80.25 89 ALA A C 1
ATOM 708 O O . ALA A 1 89 ? 20.366 -18.860 0.240 1.00 80.25 89 ALA A O 1
ATOM 709 N N . SER A 1 90 ? 18.532 -20.111 -0.084 1.00 79.56 90 SER A N 1
ATOM 710 C CA . SER A 1 90 ? 19.257 -21.389 -0.129 1.00 79.56 90 SER A CA 1
ATOM 711 C C . SER A 1 90 ? 20.285 -21.452 -1.268 1.00 79.56 90 SER A C 1
ATOM 713 O O . SER A 1 90 ? 21.428 -21.859 -1.050 1.00 79.56 90 SER A O 1
ATOM 715 N N . VAL A 1 91 ? 19.918 -20.974 -2.464 1.00 77.88 91 VAL A N 1
ATOM 716 C CA . VAL A 1 91 ? 20.806 -20.923 -3.638 1.00 77.88 91 VAL A CA 1
ATOM 717 C C . VAL A 1 91 ? 21.915 -19.891 -3.432 1.00 77.88 91 VAL A C 1
ATOM 719 O O . VAL A 1 91 ? 23.076 -20.154 -3.746 1.00 77.88 91 VAL A O 1
ATOM 722 N N . GLY A 1 92 ? 21.576 -18.735 -2.856 1.00 75.00 92 GLY A N 1
ATOM 723 C CA . GLY A 1 92 ? 22.514 -17.659 -2.540 1.00 75.00 92 GLY A CA 1
ATOM 724 C C . GLY A 1 92 ? 23.410 -17.925 -1.328 1.00 75.00 92 GLY A C 1
ATOM 725 O O . GLY A 1 92 ? 24.304 -17.123 -1.062 1.00 75.00 92 GLY A O 1
ATOM 726 N N . ARG A 1 93 ? 23.192 -19.030 -0.595 1.00 72.44 93 ARG A N 1
ATOM 727 C CA . ARG A 1 93 ? 23.819 -19.323 0.709 1.00 72.44 93 ARG A CA 1
ATOM 728 C C . ARG A 1 93 ? 23.678 -18.170 1.710 1.00 72.44 93 ARG A C 1
ATOM 730 O O . ARG A 1 93 ? 24.573 -17.930 2.521 1.00 72.44 93 ARG A O 1
ATOM 737 N N . SER A 1 94 ? 22.565 -17.454 1.643 1.00 77.06 94 SER A N 1
ATOM 738 C CA . SER A 1 94 ? 22.185 -16.421 2.601 1.00 77.06 94 SER A CA 1
ATOM 739 C C . SER A 1 94 ? 21.040 -16.929 3.473 1.00 77.06 94 SER A C 1
ATOM 741 O O . SER A 1 94 ? 20.307 -17.841 3.096 1.00 77.06 94 SER A O 1
ATOM 743 N N . SER A 1 95 ? 20.886 -16.361 4.666 1.00 77.38 95 SER A N 1
ATOM 744 C CA . SER A 1 95 ? 19.674 -16.558 5.456 1.00 77.38 95 SER A CA 1
ATOM 745 C C . SER A 1 95 ? 18.611 -15.552 5.027 1.00 77.38 95 SER A C 1
ATOM 747 O O . SER A 1 95 ? 18.922 -14.432 4.604 1.00 77.38 95 SER A O 1
ATOM 749 N N . LEU A 1 96 ? 17.344 -15.942 5.161 1.00 78.00 96 LEU A N 1
ATOM 750 C CA . LEU A 1 96 ? 16.271 -14.958 5.165 1.00 78.00 96 LEU A CA 1
ATOM 751 C C . LEU A 1 96 ? 16.469 -14.005 6.348 1.00 78.00 96 LEU A C 1
ATOM 753 O O . LEU A 1 96 ? 16.944 -14.438 7.399 1.00 78.00 96 LEU A O 1
ATOM 757 N N . PRO A 1 97 ? 16.122 -12.720 6.204 1.00 82.19 97 PRO A N 1
ATOM 758 C CA . PRO A 1 97 ? 16.141 -11.818 7.340 1.00 82.19 97 PRO A CA 1
ATOM 759 C C . PRO A 1 97 ? 15.111 -12.250 8.391 1.00 82.19 97 PRO A C 1
ATOM 761 O O . PRO A 1 97 ? 13.948 -12.468 8.054 1.00 82.19 97 PRO A O 1
ATOM 764 N N . ASP A 1 98 ? 15.511 -12.289 9.662 1.00 85.19 98 ASP A N 1
ATOM 765 C CA . ASP A 1 98 ? 14.651 -12.740 10.771 1.00 85.19 98 ASP A CA 1
ATOM 766 C C . ASP A 1 98 ? 13.383 -11.884 10.955 1.00 85.19 98 ASP A C 1
ATOM 768 O O . ASP A 1 98 ? 12.388 -12.344 11.506 1.00 85.19 98 ASP A O 1
ATOM 772 N N . TRP A 1 99 ? 13.390 -10.641 10.461 1.00 86.75 99 TRP A N 1
ATOM 773 C CA . TRP A 1 99 ? 12.241 -9.729 10.514 1.00 86.75 99 TRP A CA 1
ATOM 774 C C . TRP A 1 99 ? 11.166 -10.021 9.459 1.00 86.75 99 TRP A C 1
ATOM 776 O O . TRP A 1 99 ? 10.043 -9.530 9.574 1.00 86.75 99 TRP A O 1
ATOM 786 N N . LEU A 1 100 ? 11.484 -10.778 8.403 1.00 87.44 100 LEU A N 1
ATOM 787 C CA . LEU A 1 100 ? 10.570 -10.983 7.278 1.00 87.44 100 LEU A CA 1
ATOM 788 C C . LEU A 1 100 ? 9.311 -11.777 7.674 1.00 87.44 100 LEU A C 1
ATOM 790 O O . LEU A 1 100 ? 8.218 -11.304 7.352 1.00 87.44 100 LEU A O 1
ATOM 794 N N . PRO A 1 101 ? 9.405 -12.913 8.399 1.00 88.81 101 PRO A N 1
ATOM 795 C CA . PRO A 1 101 ? 8.218 -13.618 8.881 1.00 88.81 101 PRO A CA 1
ATOM 796 C C . PRO A 1 101 ? 7.320 -12.741 9.760 1.00 88.81 101 PRO A C 1
ATOM 798 O O . PRO A 1 101 ? 6.100 -12.842 9.682 1.00 88.81 101 PRO A O 1
ATOM 801 N N . GLU A 1 102 ? 7.905 -11.836 10.553 1.00 91.94 102 GLU A N 1
ATOM 802 C CA . GLU A 1 102 ? 7.130 -10.916 11.390 1.00 91.94 102 GLU A CA 1
ATOM 803 C C . GLU A 1 102 ? 6.343 -9.901 10.546 1.00 91.94 102 GLU A C 1
ATOM 805 O O . GLU A 1 102 ? 5.178 -9.635 10.840 1.00 91.94 102 GLU A O 1
ATOM 810 N N . ILE A 1 103 ? 6.932 -9.358 9.470 1.00 93.75 103 ILE A N 1
ATOM 811 C CA . ILE A 1 103 ? 6.196 -8.490 8.533 1.00 93.75 103 ILE A CA 1
ATOM 812 C C . ILE A 1 103 ? 5.031 -9.243 7.896 1.00 93.75 103 ILE A C 1
ATOM 814 O O . ILE A 1 103 ? 3.934 -8.694 7.829 1.00 93.75 103 ILE A O 1
ATOM 818 N N . LEU A 1 104 ? 5.252 -10.478 7.439 1.00 93.38 104 LEU A N 1
ATOM 819 C CA . LEU A 1 104 ? 4.196 -11.275 6.810 1.00 93.38 104 LEU A CA 1
ATOM 820 C C . LEU A 1 104 ? 3.056 -11.563 7.795 1.00 93.38 104 LEU A C 1
ATOM 822 O O . LEU A 1 104 ? 1.906 -11.290 7.470 1.00 93.38 104 LEU A O 1
ATOM 826 N N . GLY A 1 105 ? 3.372 -11.962 9.032 1.00 93.38 105 GLY A N 1
ATOM 827 C CA . GLY A 1 105 ? 2.360 -12.160 10.074 1.00 93.38 105 GLY A CA 1
ATOM 828 C C . GLY A 1 105 ? 1.590 -10.881 10.428 1.00 93.38 105 GLY A C 1
ATOM 829 O O . GLY A 1 105 ? 0.398 -10.928 10.720 1.00 93.38 105 GLY A O 1
ATOM 830 N N . ARG A 1 106 ? 2.229 -9.707 10.355 1.00 95.44 106 ARG A N 1
ATOM 831 C CA . ARG A 1 106 ? 1.543 -8.411 10.511 1.00 95.44 106 ARG A CA 1
ATOM 832 C C . ARG A 1 106 ? 0.688 -8.034 9.297 1.00 95.44 106 ARG A C 1
ATOM 834 O O . ARG A 1 106 ? -0.282 -7.306 9.448 1.00 95.44 106 ARG A O 1
ATOM 841 N N . LEU A 1 107 ? 1.016 -8.497 8.096 1.00 97.00 107 LEU A N 1
ATOM 842 C CA . LEU A 1 107 ? 0.147 -8.330 6.927 1.00 97.00 107 LEU A CA 1
ATOM 843 C C . LEU A 1 107 ? -1.069 -9.265 7.000 1.00 97.00 107 LEU A C 1
ATOM 845 O O . LEU A 1 107 ? -2.158 -8.879 6.578 1.00 97.00 107 LEU A O 1
ATOM 849 N N . ASP A 1 108 ? -0.938 -10.431 7.634 1.00 95.44 108 ASP A N 1
ATOM 850 C CA . ASP A 1 108 ? -2.082 -11.305 7.909 1.00 95.44 108 ASP A CA 1
ATOM 851 C C . ASP A 1 108 ? -3.115 -10.634 8.832 1.00 95.44 108 ASP A C 1
ATOM 853 O O . ASP A 1 108 ? -4.318 -10.861 8.682 1.00 95.44 108 ASP A O 1
ATOM 857 N N . THR A 1 109 ? -2.698 -9.735 9.736 1.00 94.94 109 THR A N 1
ATOM 858 C CA . THR A 1 109 ? -3.654 -8.959 10.548 1.00 94.94 109 THR A CA 1
ATOM 859 C C . THR A 1 109 ? -4.426 -7.935 9.714 1.00 94.94 109 THR A C 1
ATOM 861 O O . THR A 1 109 ? -5.615 -7.735 9.959 1.00 94.94 109 THR A O 1
ATOM 864 N N . VAL A 1 110 ? -3.804 -7.348 8.681 1.00 97.12 110 VAL A N 1
ATOM 865 C CA . VAL A 1 110 ? -4.492 -6.494 7.693 1.00 97.12 110 VAL A CA 1
ATOM 866 C C . VAL A 1 110 ? -5.524 -7.314 6.920 1.00 97.12 110 VAL A C 1
ATOM 868 O O . VAL A 1 110 ? -6.665 -6.882 6.756 1.00 97.12 110 VAL A O 1
ATOM 871 N N . ARG A 1 111 ? -5.160 -8.528 6.494 1.00 96.44 111 ARG A N 1
ATOM 872 C CA . ARG A 1 111 ? -6.071 -9.460 5.810 1.00 96.44 111 ARG A CA 1
ATOM 873 C C . ARG A 1 111 ? -7.270 -9.852 6.676 1.00 96.44 111 ARG A C 1
ATOM 875 O O . ARG A 1 111 ? -8.371 -10.029 6.145 1.00 96.44 111 ARG A O 1
ATOM 882 N N . ALA A 1 112 ? -7.050 -9.985 7.983 1.00 95.81 112 ALA A N 1
ATOM 883 C CA . ALA A 1 112 ? -8.073 -10.303 8.973 1.00 95.81 112 ALA A CA 1
ATOM 884 C C . ALA A 1 112 ? -9.017 -9.126 9.282 1.00 95.81 112 ALA A C 1
ATOM 886 O O . ALA A 1 112 ? -10.024 -9.322 9.968 1.00 95.81 112 ALA A O 1
ATOM 887 N N . LEU A 1 113 ? -8.738 -7.918 8.774 1.00 96.81 113 LEU A N 1
ATOM 888 C CA . LEU A 1 113 ? -9.651 -6.794 8.936 1.00 96.81 113 LEU A CA 1
ATOM 889 C C . LEU A 1 113 ? -11.004 -7.070 8.250 1.00 96.81 113 LEU A C 1
ATOM 891 O O . LEU A 1 113 ? -11.064 -7.690 7.177 1.00 96.81 113 LEU A O 1
ATOM 895 N N . PRO A 1 114 ? -12.100 -6.555 8.832 1.00 96.12 114 PRO A N 1
ATOM 896 C CA . PRO A 1 114 ? -13.410 -6.514 8.195 1.00 96.12 114 PRO A CA 1
ATOM 897 C C . PRO A 1 114 ? -13.338 -5.986 6.757 1.00 96.12 114 PRO A C 1
ATOM 899 O O . PRO A 1 114 ? -12.596 -5.048 6.465 1.00 96.12 114 PRO A O 1
ATOM 902 N N . ALA A 1 115 ? -14.107 -6.587 5.844 1.00 94.31 115 ALA A N 1
ATOM 903 C CA . ALA A 1 115 ? -14.037 -6.276 4.414 1.00 94.31 115 ALA A CA 1
ATOM 904 C C . ALA A 1 115 ? -14.289 -4.787 4.110 1.00 94.31 115 ALA A C 1
ATOM 906 O O . ALA A 1 115 ? -13.629 -4.213 3.244 1.00 94.31 115 ALA A O 1
ATOM 907 N N . ASP A 1 116 ? -15.179 -4.139 4.864 1.00 94.25 116 ASP A N 1
ATOM 908 C CA . ASP A 1 116 ? -15.471 -2.707 4.763 1.00 94.25 116 ASP A CA 1
ATOM 909 C C . ASP A 1 116 ? -14.264 -1.815 5.095 1.00 94.25 116 ASP A C 1
ATOM 911 O O . ASP A 1 116 ? -14.225 -0.668 4.659 1.00 94.25 116 ASP A O 1
ATOM 915 N N . LEU A 1 117 ? -13.267 -2.331 5.820 1.00 95.50 117 LEU A N 1
ATOM 916 C CA . LEU A 1 117 ? -12.046 -1.614 6.194 1.00 95.50 117 LEU A CA 1
ATOM 917 C C . LEU A 1 117 ? -10.843 -1.921 5.290 1.00 95.50 117 LEU A C 1
ATOM 919 O O . LEU A 1 117 ? -9.790 -1.324 5.495 1.00 95.50 117 LEU A O 1
ATOM 923 N N . ARG A 1 118 ? -10.972 -2.809 4.293 1.00 95.19 118 ARG A N 1
ATOM 924 C CA . ARG A 1 118 ? -9.851 -3.184 3.401 1.00 95.19 118 ARG A CA 1
ATOM 925 C C . ARG A 1 118 ? -10.190 -3.282 1.909 1.00 95.19 118 ARG A C 1
ATOM 927 O O . ARG A 1 118 ? -9.280 -3.323 1.086 1.00 95.19 118 ARG A O 1
ATOM 934 N N . HIS A 1 119 ? -11.463 -3.349 1.514 1.00 92.25 119 HIS A N 1
ATOM 935 C CA . HIS A 1 119 ? -11.827 -3.554 0.104 1.00 92.25 119 HIS A CA 1
ATOM 936 C C . HIS A 1 119 ? -12.053 -2.268 -0.678 1.00 92.25 119 HIS A C 1
ATOM 938 O O . HIS A 1 119 ? -11.626 -2.189 -1.828 1.00 92.25 119 HIS A O 1
ATOM 944 N N . ASP A 1 120 ? -12.731 -1.278 -0.095 1.00 93.19 120 ASP A N 1
ATOM 945 C CA . ASP A 1 120 ? -13.012 -0.049 -0.829 1.00 93.19 120 ASP A CA 1
ATOM 946 C C . ASP A 1 120 ? -11.765 0.848 -0.943 1.00 93.19 120 ASP A C 1
ATOM 948 O O . ASP A 1 120 ? -10.859 0.818 -0.105 1.00 93.19 120 ASP A O 1
ATOM 952 N N . LEU A 1 121 ? -11.723 1.656 -2.005 1.00 94.31 121 LEU A N 1
ATOM 953 C CA . LEU A 1 121 ? -10.598 2.542 -2.309 1.00 94.31 121 LEU A CA 1
ATOM 954 C C . LEU A 1 121 ? -10.308 3.532 -1.173 1.00 94.31 121 LEU A C 1
ATOM 956 O O . LEU A 1 121 ? -9.151 3.829 -0.883 1.00 94.31 121 LEU A O 1
ATOM 960 N N . THR A 1 122 ? -11.352 4.021 -0.498 1.00 93.50 122 THR A N 1
ATOM 961 C CA . THR A 1 122 ? -11.196 4.972 0.608 1.00 93.50 122 THR A CA 1
ATOM 962 C C . THR A 1 122 ? -10.540 4.298 1.808 1.00 93.50 122 THR A C 1
ATOM 964 O O . THR A 1 122 ? -9.657 4.887 2.429 1.00 93.50 122 THR A O 1
ATOM 967 N N . ALA A 1 123 ? -10.936 3.063 2.112 1.00 94.81 123 ALA A N 1
ATOM 968 C CA . ALA A 1 123 ? -10.405 2.257 3.196 1.00 94.81 123 ALA A CA 1
ATOM 969 C C . ALA A 1 123 ? -8.943 1.865 2.947 1.00 94.81 123 ALA A C 1
ATOM 971 O O . ALA A 1 123 ? -8.112 2.031 3.835 1.00 94.81 123 ALA A O 1
ATOM 972 N N . ARG A 1 124 ? -8.593 1.452 1.722 1.00 96.44 124 ARG A N 1
ATOM 973 C CA . ARG A 1 124 ? -7.197 1.167 1.339 1.00 96.44 124 ARG A CA 1
ATOM 974 C C . ARG A 1 124 ? -6.308 2.402 1.421 1.00 96.44 124 ARG A C 1
ATOM 976 O O . ARG A 1 124 ? -5.193 2.325 1.931 1.00 96.44 124 ARG A O 1
ATOM 983 N N . ALA A 1 125 ? -6.807 3.553 0.974 1.00 95.12 125 ALA A N 1
ATOM 984 C CA . ALA A 1 125 ? -6.059 4.798 1.074 1.00 95.12 125 ALA A CA 1
ATOM 985 C C . ALA A 1 125 ? -5.882 5.243 2.539 1.00 95.12 125 ALA A C 1
ATOM 987 O O . ALA A 1 125 ? -4.801 5.687 2.912 1.00 95.12 125 ALA A O 1
ATOM 988 N N . LEU A 1 126 ? -6.904 5.058 3.384 1.00 94.75 126 LEU A N 1
ATOM 989 C CA . LEU A 1 126 ? -6.829 5.322 4.826 1.00 94.75 126 LEU A CA 1
ATOM 990 C C . LEU A 1 126 ? -5.842 4.384 5.538 1.00 94.75 126 LEU A C 1
ATOM 992 O O . LEU A 1 126 ? -5.061 4.833 6.373 1.00 94.75 126 LEU A O 1
ATOM 996 N N . LEU A 1 127 ? -5.850 3.095 5.190 1.00 96.50 127 LEU A N 1
ATOM 997 C CA . LEU A 1 127 ? -4.869 2.118 5.662 1.00 96.50 127 LEU A CA 1
ATOM 998 C C . LEU A 1 127 ? -3.450 2.549 5.292 1.00 96.50 127 LEU A C 1
ATOM 1000 O O . LEU A 1 127 ? -2.570 2.561 6.148 1.00 96.50 127 LEU A O 1
ATOM 1004 N N . ALA A 1 128 ? -3.234 2.942 4.036 1.00 96.50 128 ALA A N 1
ATOM 1005 C CA . ALA A 1 128 ? -1.939 3.428 3.582 1.00 96.50 128 ALA A CA 1
ATOM 1006 C C . ALA A 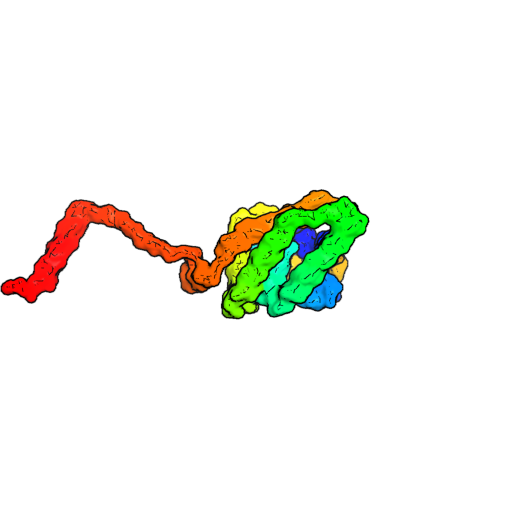1 128 ? -1.517 4.705 4.327 1.00 96.50 128 ALA A C 1
ATOM 1008 O O . ALA A 1 128 ? -0.363 4.813 4.733 1.00 96.50 128 ALA A O 1
ATOM 1009 N N . GLU A 1 129 ? -2.434 5.644 4.570 1.00 94.31 129 GLU A N 1
ATOM 1010 C CA . GLU A 1 129 ? -2.157 6.833 5.383 1.00 94.31 129 GLU A CA 1
ATOM 1011 C C . GLU A 1 129 ? -1.718 6.468 6.800 1.00 94.31 129 GLU A C 1
ATOM 1013 O O . GLU A 1 129 ? -0.690 6.967 7.248 1.00 94.31 129 GLU A O 1
ATOM 1018 N N . LEU A 1 130 ? -2.466 5.597 7.484 1.00 94.69 130 LEU A N 1
ATOM 1019 C CA . LEU A 1 130 ? -2.183 5.182 8.860 1.00 94.69 130 LEU A CA 1
ATOM 1020 C C . LEU A 1 130 ? -0.834 4.459 8.964 1.00 94.69 130 LEU A C 1
ATOM 1022 O O . LEU A 1 130 ? -0.006 4.779 9.819 1.00 94.69 130 LEU A O 1
ATOM 1026 N N . VAL A 1 131 ? -0.603 3.488 8.077 1.00 95.75 131 VAL A N 1
ATOM 1027 C CA . VAL A 1 131 ? 0.626 2.688 8.057 1.00 95.75 131 VAL A CA 1
ATOM 1028 C C . VAL A 1 131 ? 1.823 3.577 7.730 1.00 95.75 131 VAL A C 1
ATOM 1030 O O . VAL A 1 131 ? 2.854 3.500 8.396 1.00 95.75 131 VAL A O 1
ATOM 1033 N N . PHE A 1 132 ? 1.708 4.460 6.739 1.00 94.94 132 PHE A N 1
ATOM 1034 C CA . PHE A 1 132 ? 2.860 5.215 6.258 1.00 94.94 132 PHE A CA 1
ATOM 1035 C C . PHE A 1 132 ? 3.023 6.609 6.868 1.00 94.94 132 PHE A C 1
ATOM 1037 O O . PHE A 1 132 ? 3.981 7.289 6.503 1.00 94.94 132 PHE A O 1
ATOM 1044 N N . GLU A 1 133 ? 2.188 7.007 7.829 1.00 89.19 133 GLU A N 1
ATOM 1045 C CA . GLU A 1 133 ? 2.139 8.357 8.416 1.00 89.19 133 GLU A CA 1
ATOM 1046 C C . GLU A 1 133 ? 3.507 8.925 8.831 1.00 89.19 133 GLU A C 1
ATOM 1048 O O . GLU A 1 133 ? 3.827 10.070 8.512 1.00 89.19 133 GLU A O 1
ATOM 1053 N N . ASP A 1 134 ? 4.348 8.112 9.476 1.00 83.25 134 ASP A N 1
ATOM 1054 C CA . ASP A 1 134 ? 5.676 8.539 9.954 1.00 83.25 134 ASP A CA 1
ATOM 1055 C C . ASP A 1 134 ? 6.799 8.301 8.935 1.00 83.25 134 ASP A C 1
ATOM 1057 O O . ASP A 1 134 ? 7.936 8.741 9.114 1.00 83.25 134 ASP A O 1
ATOM 1061 N N . SER A 1 135 ? 6.492 7.583 7.859 1.00 75.88 135 SER A N 1
ATOM 1062 C CA . SER A 1 135 ? 7.473 7.051 6.910 1.00 75.88 135 SER A CA 1
ATOM 1063 C C . SER A 1 135 ? 7.383 7.664 5.514 1.00 75.88 135 SER A C 1
ATOM 1065 O O . SER A 1 135 ? 8.316 7.528 4.720 1.00 75.88 135 SER A O 1
ATOM 1067 N N . SER A 1 136 ? 6.306 8.403 5.231 1.00 60.28 136 SER A N 1
ATOM 1068 C CA . SER A 1 136 ? 6.051 9.082 3.959 1.00 60.28 136 SER A CA 1
ATOM 1069 C C . SER A 1 136 ? 7.116 10.127 3.598 1.00 60.28 136 SER A C 1
ATOM 1071 O O . SER A 1 136 ? 7.175 10.586 2.466 1.00 60.28 136 SER A O 1
ATOM 1073 N N . ARG A 1 137 ? 8.035 10.458 4.515 1.00 64.25 137 ARG A N 1
ATOM 1074 C CA . ARG A 1 137 ? 9.142 11.405 4.296 1.00 64.25 137 ARG A CA 1
ATOM 1075 C C . ARG A 1 137 ? 10.298 10.869 3.440 1.00 64.25 137 ARG A C 1
ATOM 1077 O O . ARG A 1 137 ? 11.296 11.571 3.287 1.00 64.25 137 ARG A O 1
ATOM 1084 N N . LEU A 1 138 ? 10.208 9.647 2.910 1.00 73.19 138 LEU A N 1
ATOM 1085 C CA . LEU A 1 138 ? 11.239 9.088 2.024 1.00 73.19 138 LEU A CA 1
ATOM 1086 C C . LEU A 1 138 ? 11.291 9.808 0.671 1.00 73.19 138 LEU A C 1
ATOM 1088 O O . LEU A 1 138 ? 12.379 10.031 0.142 1.00 73.19 138 LEU A O 1
ATOM 1092 N N . LEU A 1 139 ? 10.135 10.234 0.161 1.00 84.00 139 LEU A N 1
ATOM 1093 C CA . LEU A 1 139 ? 10.008 11.136 -0.983 1.00 84.00 139 LEU A CA 1
ATOM 1094 C C . LEU A 1 139 ? 9.369 12.441 -0.530 1.00 84.00 139 LEU A C 1
ATOM 1096 O O . LEU A 1 139 ? 8.367 12.431 0.182 1.00 84.00 139 LEU A O 1
ATOM 1100 N N . ARG A 1 140 ? 9.944 13.575 -0.934 1.00 86.38 140 ARG A N 1
ATOM 1101 C CA . ARG A 1 140 ? 9.412 14.888 -0.555 1.00 86.38 140 ARG A CA 1
ATOM 1102 C C . ARG A 1 140 ? 8.072 15.140 -1.264 1.00 86.38 140 ARG A C 1
ATOM 1104 O O . ARG A 1 140 ? 7.870 14.606 -2.353 1.00 86.38 140 ARG A O 1
ATOM 1111 N N . PRO A 1 141 ? 7.179 15.978 -0.709 1.00 87.69 141 PRO A N 1
ATOM 1112 C CA . PRO A 1 141 ? 5.890 16.287 -1.340 1.00 87.69 141 PRO A CA 1
ATOM 1113 C C . PRO A 1 141 ? 5.994 16.819 -2.781 1.00 87.69 141 PRO A C 1
ATOM 1115 O O . PRO A 1 141 ? 5.152 16.504 -3.626 1.00 87.69 141 PRO A O 1
ATOM 1118 N N . ASP A 1 142 ? 7.053 17.573 -3.087 1.00 87.00 142 ASP A N 1
ATOM 1119 C CA . ASP A 1 142 ? 7.307 18.070 -4.444 1.00 87.00 142 ASP A CA 1
ATOM 1120 C C . ASP A 1 142 ? 7.602 16.919 -5.419 1.00 87.00 142 ASP A C 1
ATOM 1122 O O . ASP A 1 142 ? 6.986 16.835 -6.484 1.00 87.00 142 ASP A O 1
ATOM 1126 N N . ASP A 1 143 ? 8.472 15.983 -5.022 1.00 90.56 143 ASP A N 1
ATOM 1127 C CA . ASP A 1 143 ? 8.798 14.780 -5.801 1.00 90.56 143 ASP A CA 1
ATOM 1128 C C . ASP A 1 143 ? 7.571 13.865 -5.936 1.00 90.56 143 ASP A C 1
ATOM 1130 O O . ASP A 1 143 ? 7.295 13.319 -7.004 1.00 90.56 143 ASP A O 1
ATOM 1134 N N . ALA A 1 144 ? 6.788 13.731 -4.862 1.00 92.06 144 ALA A N 1
ATOM 1135 C CA . ALA A 1 144 ? 5.547 12.967 -4.850 1.00 92.06 144 ALA A CA 1
ATOM 1136 C C . ALA A 1 144 ? 4.535 13.505 -5.871 1.00 92.06 144 ALA A C 1
ATOM 1138 O O . ALA A 1 144 ? 3.932 12.740 -6.624 1.00 92.06 144 ALA A O 1
ATOM 1139 N N . SER A 1 145 ? 4.393 14.829 -5.948 1.00 91.12 145 SER A N 1
ATOM 1140 C CA . SER A 1 145 ? 3.506 15.480 -6.913 1.00 91.12 145 SER A CA 1
ATOM 1141 C C . SER A 1 145 ? 3.966 15.257 -8.358 1.00 91.12 145 SER A C 1
ATOM 1143 O O . SER A 1 145 ? 3.127 15.056 -9.238 1.00 91.12 145 SER A O 1
ATOM 1145 N N . GLN A 1 146 ? 5.282 15.250 -8.610 1.00 92.06 146 GLN A N 1
ATOM 1146 C CA . GLN A 1 146 ? 5.850 14.900 -9.921 1.00 92.06 146 GLN A CA 1
ATOM 1147 C C . GLN A 1 146 ? 5.537 13.449 -10.298 1.00 92.06 146 GLN A C 1
ATOM 1149 O O . GLN A 1 146 ? 5.087 13.185 -11.411 1.00 92.06 146 GLN A O 1
ATOM 1154 N N . ILE A 1 147 ? 5.707 12.514 -9.359 1.00 92.69 147 ILE A N 1
ATOM 1155 C CA . ILE A 1 147 ? 5.399 11.092 -9.559 1.00 92.69 147 ILE A CA 1
ATOM 1156 C C . ILE A 1 147 ? 3.924 10.895 -9.919 1.00 92.69 147 ILE A C 1
ATOM 1158 O O . ILE A 1 147 ? 3.631 10.184 -10.877 1.00 92.69 147 ILE A O 1
ATOM 1162 N N . VAL A 1 148 ? 3.000 11.540 -9.198 1.00 93.19 148 VAL A N 1
ATOM 1163 C CA . VAL A 1 148 ? 1.555 11.425 -9.460 1.00 93.19 148 VAL A CA 1
ATOM 1164 C C . VAL A 1 148 ? 1.197 11.975 -10.844 1.00 93.19 148 VAL A C 1
ATOM 1166 O O . VAL A 1 148 ? 0.488 11.309 -11.594 1.00 93.19 148 VAL A O 1
ATOM 1169 N N . ARG A 1 149 ? 1.729 13.143 -11.238 1.00 91.06 149 ARG A N 1
ATOM 1170 C CA . ARG A 1 149 ? 1.518 13.691 -12.595 1.00 91.06 149 ARG A CA 1
ATOM 1171 C C . ARG A 1 149 ? 2.123 12.807 -13.684 1.00 91.06 149 ARG A C 1
ATOM 1173 O O . ARG A 1 149 ? 1.517 12.620 -14.740 1.00 91.06 149 ARG A O 1
ATOM 1180 N N . GLY A 1 150 ? 3.313 12.270 -13.425 1.00 90.06 150 GLY A N 1
ATOM 1181 C CA . GLY A 1 150 ? 3.998 11.341 -14.313 1.00 90.06 150 GLY A CA 1
ATOM 1182 C C . GLY A 1 150 ? 3.195 10.059 -14.505 1.00 90.06 150 GLY A C 1
ATOM 1183 O O . GLY A 1 150 ? 3.029 9.620 -15.641 1.00 90.06 150 GLY A O 1
ATOM 1184 N N . LEU A 1 151 ? 2.624 9.508 -13.428 1.00 89.00 151 LEU A N 1
ATOM 1185 C CA . LEU A 1 151 ? 1.802 8.300 -13.461 1.00 89.00 151 LEU A CA 1
ATOM 1186 C C . LEU A 1 151 ? 0.603 8.446 -14.395 1.00 89.00 151 LEU A C 1
ATOM 1188 O O . LEU A 1 151 ? 0.379 7.545 -15.194 1.00 89.00 151 LEU A O 1
ATOM 1192 N N . SER A 1 152 ? -0.130 9.561 -14.375 1.00 81.31 152 SER A N 1
ATOM 1193 C CA . SER A 1 152 ? -1.264 9.768 -15.291 1.00 81.31 152 SER A CA 1
ATOM 1194 C C . SER A 1 152 ? -0.825 9.809 -16.769 1.00 81.31 152 SER A C 1
ATOM 1196 O O . SER A 1 152 ? -1.595 9.443 -17.653 1.00 81.31 152 SER A O 1
ATOM 1198 N N . GLY A 1 153 ? 0.425 10.204 -17.049 1.00 78.69 153 GLY A N 1
ATOM 1199 C CA . GLY A 1 153 ? 0.996 10.328 -18.399 1.00 78.69 153 GLY A CA 1
ATOM 1200 C C . GLY A 1 153 ? 1.750 9.100 -18.929 1.00 78.69 153 GLY A C 1
ATOM 1201 O O . GLY A 1 153 ? 2.070 9.054 -20.119 1.00 78.69 153 GLY A O 1
ATOM 1202 N N . LEU A 1 154 ? 2.019 8.090 -18.090 1.00 77.38 154 LEU A N 1
ATOM 1203 C CA . LEU A 1 154 ? 2.772 6.893 -18.484 1.00 77.38 154 LEU A CA 1
ATOM 1204 C C . LEU A 1 154 ? 2.019 6.085 -19.554 1.00 77.38 154 LEU A C 1
ATOM 1206 O O . LEU A 1 154 ? 1.083 5.342 -19.258 1.00 77.38 154 LEU A O 1
ATOM 1210 N N . THR A 1 155 ? 2.431 6.244 -20.808 1.00 73.06 155 THR A N 1
ATOM 1211 C CA . THR A 1 155 ? 1.894 5.521 -21.976 1.00 73.06 155 THR A CA 1
ATOM 1212 C C . THR A 1 155 ? 2.960 4.681 -22.674 1.00 73.06 155 THR A C 1
ATOM 1214 O O . THR A 1 155 ? 2.619 3.680 -23.297 1.00 73.06 155 THR A O 1
ATOM 1217 N N . ASP A 1 156 ? 4.240 5.042 -22.535 1.00 73.12 156 ASP A N 1
ATOM 1218 C CA . ASP A 1 156 ? 5.354 4.339 -23.171 1.00 73.12 156 ASP A CA 1
ATOM 1219 C C . ASP A 1 156 ? 5.659 3.001 -22.478 1.00 73.12 156 ASP A C 1
ATOM 1221 O O . ASP A 1 156 ? 5.970 2.967 -21.275 1.00 73.12 156 ASP A O 1
ATOM 1225 N N . PRO A 1 157 ? 5.644 1.900 -23.252 1.00 67.50 157 PRO A N 1
ATOM 1226 C CA . PRO A 1 157 ? 5.932 0.590 -22.745 1.00 67.50 157 PRO A CA 1
ATOM 1227 C C . PRO A 1 157 ? 7.262 0.396 -22.007 1.00 67.50 157 PRO A C 1
ATOM 1229 O O . PRO A 1 157 ? 7.343 -0.346 -21.019 1.00 67.50 157 PRO A O 1
ATOM 1232 N N . ALA A 1 158 ? 8.310 1.065 -22.477 1.00 69.56 158 ALA A N 1
ATOM 1233 C CA . ALA A 1 158 ? 9.671 0.868 -21.997 1.00 69.56 158 ALA A CA 1
ATOM 1234 C C . ALA A 1 158 ? 9.938 1.531 -20.635 1.00 69.56 158 ALA A C 1
ATOM 1236 O O . ALA A 1 158 ? 10.931 1.218 -19.972 1.00 69.56 158 ALA A O 1
ATOM 1237 N N . LEU A 1 159 ? 9.065 2.443 -20.192 1.00 71.50 159 LEU A N 1
ATOM 1238 C CA . LEU A 1 159 ? 9.307 3.244 -18.992 1.00 71.50 159 LEU A CA 1
ATOM 1239 C C . LEU A 1 159 ? 9.153 2.463 -17.685 1.00 71.50 159 LEU A C 1
ATOM 1241 O O . LEU A 1 159 ? 9.745 2.864 -16.691 1.00 71.50 159 LEU A O 1
ATOM 1245 N N . LEU A 1 160 ? 8.421 1.349 -17.675 1.00 80.44 160 LEU A N 1
ATOM 1246 C CA . LEU A 1 160 ? 8.177 0.544 -16.468 1.00 80.44 160 LEU A CA 1
ATOM 1247 C C . LEU A 1 160 ? 8.892 -0.814 -16.486 1.00 80.44 160 LEU A C 1
ATOM 1249 O O . LEU A 1 160 ? 8.592 -1.689 -15.676 1.00 80.44 160 LEU A O 1
ATOM 1253 N N . ALA A 1 161 ? 9.856 -0.986 -17.395 1.00 77.44 161 ALA A N 1
ATOM 1254 C CA . ALA A 1 161 ? 10.740 -2.144 -17.382 1.00 77.44 161 ALA A CA 1
ATOM 1255 C C . ALA A 1 161 ? 11.562 -2.194 -16.074 1.00 77.44 161 ALA A C 1
ATOM 1257 O O . ALA A 1 161 ? 11.877 -1.131 -15.519 1.00 77.44 161 ALA A O 1
ATOM 1258 N N . PRO A 1 162 ? 11.946 -3.398 -15.600 1.00 76.88 162 PRO A N 1
ATOM 1259 C CA . PRO A 1 162 ? 12.780 -3.549 -14.415 1.00 76.88 162 PRO A CA 1
ATOM 1260 C C . PRO A 1 162 ? 14.030 -2.677 -14.468 1.00 76.88 162 PRO A C 1
ATOM 1262 O O . PRO A 1 162 ? 14.647 -2.480 -15.519 1.00 76.88 162 PRO A O 1
ATOM 1265 N N . GLN A 1 163 ? 14.410 -2.134 -13.316 1.00 76.00 163 GLN A N 1
ATOM 1266 C CA . GLN A 1 163 ? 15.598 -1.296 -13.236 1.00 76.00 163 GLN A CA 1
ATOM 1267 C C . GLN A 1 163 ? 16.853 -2.158 -13.445 1.00 76.00 163 GLN A C 1
ATOM 1269 O O . GLN A 1 163 ? 17.129 -3.045 -12.647 1.00 76.00 163 GLN A O 1
ATOM 1274 N N . ASN A 1 164 ? 17.666 -1.857 -14.465 1.00 67.31 164 ASN A N 1
ATOM 1275 C CA . ASN A 1 164 ? 18.922 -2.572 -14.774 1.00 67.31 164 ASN A CA 1
ATOM 1276 C C . ASN A 1 164 ? 20.082 -2.246 -13.806 1.00 67.31 164 ASN A C 1
ATOM 1278 O O . ASN A 1 164 ? 21.244 -2.184 -14.202 1.00 67.31 164 ASN A O 1
ATOM 1282 N N . SER A 1 165 ? 19.784 -1.983 -12.535 1.00 69.81 165 SER A N 1
ATOM 1283 C CA . SER A 1 165 ? 20.805 -1.696 -11.525 1.00 69.81 165 SER A CA 1
ATOM 1284 C C . SER A 1 165 ? 21.228 -2.975 -10.815 1.00 69.81 165 SER A C 1
ATOM 1286 O O . SER A 1 165 ? 20.396 -3.834 -10.540 1.00 69.81 165 SER A O 1
ATOM 1288 N N . ALA A 1 166 ? 22.511 -3.090 -10.466 1.00 67.69 166 ALA A N 1
ATOM 1289 C CA . ALA A 1 166 ? 22.962 -4.180 -9.607 1.00 67.69 166 ALA A CA 1
ATOM 1290 C C . ALA A 1 166 ? 22.192 -4.147 -8.269 1.00 67.69 166 ALA A C 1
ATOM 1292 O O . ALA A 1 166 ? 21.996 -3.057 -7.711 1.00 67.69 166 ALA A O 1
ATOM 1293 N N . PRO A 1 167 ? 21.752 -5.304 -7.744 1.00 67.00 167 PRO A N 1
ATOM 1294 C CA . PRO A 1 167 ? 21.058 -5.359 -6.467 1.00 67.00 167 PRO A CA 1
ATOM 1295 C C . PRO A 1 167 ? 21.981 -4.817 -5.376 1.00 67.00 167 PRO A C 1
ATOM 1297 O O . PRO A 1 167 ? 23.099 -5.298 -5.188 1.00 67.00 167 PRO A O 1
ATOM 1300 N N . ARG A 1 168 ? 21.530 -3.778 -4.667 1.00 69.19 168 ARG A N 1
ATOM 1301 C CA . ARG A 1 168 ? 22.275 -3.266 -3.515 1.00 69.19 168 ARG A CA 1
ATOM 1302 C C . ARG A 1 168 ? 21.976 -4.149 -2.298 1.00 69.19 168 ARG A C 1
ATOM 1304 O O . ARG A 1 168 ? 20.842 -4.617 -2.147 1.00 69.19 168 ARG A O 1
ATOM 1311 N N . PRO A 1 169 ? 22.953 -4.364 -1.407 1.00 62.62 169 PRO A N 1
ATOM 1312 C CA . PRO A 1 169 ? 22.680 -5.019 -0.137 1.00 62.62 169 PRO A CA 1
ATOM 1313 C C . PRO A 1 169 ? 21.650 -4.195 0.658 1.00 62.62 169 PRO A C 1
ATOM 1315 O O . PRO A 1 169 ? 21.653 -2.966 0.598 1.00 62.62 169 PRO A O 1
ATOM 1318 N N . PHE A 1 170 ? 20.753 -4.876 1.377 1.00 72.25 170 PHE A N 1
ATOM 1319 C CA . PHE A 1 170 ? 19.720 -4.286 2.250 1.00 72.25 170 PHE A CA 1
ATOM 1320 C C . PHE A 1 170 ? 18.583 -3.496 1.574 1.00 72.25 170 PHE A C 1
ATOM 1322 O O . PHE A 1 170 ? 17.777 -2.893 2.280 1.00 72.25 170 PHE A O 1
ATOM 1329 N N . VAL A 1 171 ? 18.444 -3.527 0.242 1.00 82.62 171 VAL A N 1
ATOM 1330 C CA . VAL A 1 171 ? 17.344 -2.824 -0.460 1.00 82.62 171 VAL A CA 1
ATOM 1331 C C . VAL A 1 171 ? 15.980 -3.219 0.093 1.00 82.62 171 VAL A C 1
ATOM 1333 O O . VAL A 1 171 ? 15.218 -2.350 0.496 1.00 82.62 171 VAL A O 1
ATOM 1336 N N . LEU A 1 172 ? 15.707 -4.520 0.220 1.00 81.56 172 LEU A N 1
ATOM 1337 C CA . LEU A 1 172 ? 14.432 -5.004 0.759 1.00 81.56 172 LEU A CA 1
ATOM 1338 C C . LEU A 1 172 ? 14.170 -4.520 2.190 1.00 81.56 172 LEU A C 1
ATOM 1340 O O . LEU A 1 172 ? 13.039 -4.192 2.529 1.00 81.56 172 LEU A O 1
ATOM 1344 N N . GLN A 1 173 ? 15.209 -4.427 3.022 1.00 84.50 173 GLN A N 1
ATOM 1345 C CA . GLN A 1 173 ? 15.065 -3.920 4.385 1.00 84.50 173 GLN A CA 1
ATOM 1346 C C . GLN A 1 173 ? 14.689 -2.434 4.387 1.00 84.50 173 GLN A C 1
ATOM 1348 O O . GLN A 1 173 ? 13.820 -2.022 5.150 1.00 84.50 173 GLN A O 1
ATOM 1353 N N . HIS A 1 174 ? 15.320 -1.625 3.534 1.00 85.81 174 HIS A N 1
ATOM 1354 C CA . HIS A 1 174 ? 14.980 -0.208 3.407 1.00 85.81 174 HIS A CA 1
ATOM 1355 C C . HIS A 1 174 ? 13.565 0.006 2.860 1.00 85.81 174 HIS A C 1
ATOM 1357 O O . HIS A 1 174 ? 12.857 0.874 3.370 1.00 85.81 174 HIS A O 1
ATOM 1363 N N . GLU A 1 175 ? 13.154 -0.803 1.883 1.00 88.69 175 GLU A N 1
ATOM 1364 C CA . GLU A 1 175 ? 11.822 -0.749 1.278 1.00 88.69 175 GLU A CA 1
ATOM 1365 C C . GLU A 1 175 ? 10.720 -1.160 2.266 1.00 88.69 175 GLU A C 1
ATOM 1367 O O . GLU A 1 175 ? 9.680 -0.513 2.328 1.00 88.69 175 GLU A O 1
ATOM 1372 N N . LEU A 1 176 ? 10.938 -2.204 3.074 1.00 91.31 176 LEU A N 1
ATOM 1373 C CA . LEU A 1 176 ? 9.892 -2.777 3.932 1.00 91.31 176 LEU A CA 1
ATOM 1374 C C . LEU A 1 176 ? 9.895 -2.259 5.377 1.00 91.31 176 LEU A C 1
ATOM 1376 O O . LEU A 1 176 ? 8.908 -2.437 6.089 1.00 91.31 176 LEU A O 1
ATOM 1380 N N . ARG A 1 177 ? 10.950 -1.575 5.831 1.00 90.56 177 ARG A N 1
ATOM 1381 C CA . ARG A 1 177 ? 10.997 -1.008 7.192 1.00 90.56 177 ARG A CA 1
ATOM 1382 C C . ARG A 1 177 ? 9.840 -0.036 7.497 1.00 90.56 177 ARG A C 1
ATOM 1384 O O . ARG A 1 177 ? 9.262 -0.176 8.573 1.00 90.56 177 ARG A O 1
ATOM 1391 N N . PRO A 1 178 ? 9.474 0.911 6.608 1.00 93.06 178 PRO A N 1
ATOM 1392 C CA . PRO A 1 178 ? 8.271 1.736 6.761 1.00 93.06 178 PRO A CA 1
ATOM 1393 C C . PRO A 1 178 ? 7.006 0.935 7.063 1.00 93.06 178 PRO A C 1
ATOM 1395 O O . PRO A 1 178 ? 6.270 1.249 7.994 1.00 93.06 178 PRO A O 1
ATOM 1398 N N . LEU A 1 179 ? 6.800 -0.138 6.298 1.00 95.00 179 LEU A N 1
ATOM 1399 C CA . LEU A 1 179 ? 5.649 -1.017 6.433 1.00 95.00 179 LEU A CA 1
ATOM 1400 C C . LEU A 1 179 ? 5.657 -1.716 7.794 1.00 95.00 179 LEU A C 1
ATOM 1402 O O . LEU A 1 179 ? 4.665 -1.664 8.511 1.00 95.00 179 LEU A O 1
ATOM 1406 N N . TYR A 1 180 ? 6.792 -2.293 8.191 1.00 92.75 180 TYR A N 1
ATOM 1407 C CA . TYR A 1 180 ? 6.940 -2.943 9.496 1.00 92.75 180 TYR A CA 1
ATOM 1408 C C . TYR A 1 180 ? 6.558 -2.026 10.667 1.00 92.75 180 TYR A C 1
ATOM 1410 O O . TYR A 1 180 ? 5.791 -2.420 11.544 1.00 92.75 180 TYR A O 1
ATOM 1418 N N . GLN A 1 181 ? 7.070 -0.792 10.662 1.00 91.88 181 GLN A N 1
ATOM 1419 C CA . GLN A 1 181 ? 6.802 0.194 11.712 1.00 91.88 181 GLN A CA 1
ATOM 1420 C C . GLN A 1 181 ? 5.330 0.622 11.730 1.00 91.88 181 GLN A C 1
ATOM 1422 O O . GLN A 1 181 ? 4.728 0.730 12.797 1.00 91.88 181 GLN A O 1
ATOM 1427 N N . GLY A 1 182 ? 4.751 0.839 10.551 1.00 94.19 182 GLY A N 1
ATOM 1428 C CA . GLY A 1 182 ? 3.366 1.265 10.386 1.00 94.19 182 GLY A CA 1
ATOM 1429 C C . GLY A 1 182 ? 2.334 0.220 10.787 1.00 94.19 182 GLY A C 1
ATOM 1430 O O . GLY A 1 182 ? 1.336 0.547 11.426 1.00 94.19 182 GLY A O 1
ATOM 1431 N N . LEU A 1 183 ? 2.589 -1.049 10.460 1.00 95.56 183 LEU A N 1
ATOM 1432 C CA . LEU A 1 183 ? 1.664 -2.150 10.736 1.00 95.56 183 LEU A CA 1
ATOM 1433 C C . LEU A 1 183 ? 1.398 -2.353 12.233 1.00 95.56 183 LEU A C 1
ATOM 1435 O O . LEU A 1 183 ? 0.353 -2.878 12.600 1.00 95.56 183 LEU A O 1
ATOM 1439 N N . ALA A 1 184 ? 2.297 -1.908 13.116 1.00 92.44 184 ALA A N 1
ATOM 1440 C CA . ALA A 1 184 ? 2.073 -1.942 14.562 1.00 92.44 184 ALA A CA 1
ATOM 1441 C C . ALA A 1 184 ? 0.897 -1.068 15.034 1.00 92.44 184 ALA A C 1
ATOM 1443 O O . ALA A 1 184 ? 0.415 -1.260 16.146 1.00 92.44 184 ALA A O 1
ATOM 1444 N N . LYS A 1 185 ? 0.448 -0.119 14.206 1.00 91.44 185 LYS A N 1
ATOM 1445 C CA . LYS A 1 185 ? -0.660 0.798 14.502 1.00 91.44 185 LYS A CA 1
ATOM 1446 C C . LYS A 1 185 ? -2.005 0.317 13.961 1.00 91.44 185 LYS A C 1
ATOM 1448 O O . LYS A 1 185 ? -3.020 0.959 14.209 1.00 91.44 185 LYS A O 1
ATOM 1453 N N . VAL A 1 186 ? -2.008 -0.744 13.154 1.00 93.94 186 VAL A N 1
ATOM 1454 C CA . VAL A 1 186 ? -3.215 -1.194 12.462 1.00 93.94 186 VAL A CA 1
ATOM 1455 C C . VAL A 1 186 ? -4.127 -1.904 13.448 1.00 93.94 186 VAL A C 1
ATOM 1457 O O . VAL A 1 186 ? -3.811 -2.980 13.949 1.00 93.94 186 VAL A O 1
ATOM 1460 N N . ASP A 1 187 ? -5.279 -1.291 13.683 1.00 93.00 187 ASP A N 1
ATOM 1461 C CA . ASP A 1 187 ? -6.351 -1.807 14.517 1.00 93.00 187 ASP A CA 1
ATOM 1462 C C . ASP A 1 187 ? -7.710 -1.424 13.907 1.00 93.00 187 ASP A C 1
ATOM 1464 O O . ASP A 1 187 ? -7.871 -0.348 13.319 1.00 93.00 187 ASP A O 1
ATOM 1468 N N . ALA A 1 188 ? -8.692 -2.321 14.021 1.00 93.19 188 ALA A N 1
ATOM 1469 C CA . ALA A 1 188 ? -9.992 -2.155 13.378 1.00 93.19 188 ALA A CA 1
ATOM 1470 C C . ALA A 1 188 ? -10.787 -0.982 13.971 1.00 93.19 188 ALA A C 1
ATOM 1472 O O . ALA A 1 188 ? -11.425 -0.237 13.225 1.00 93.19 188 ALA A O 1
ATOM 1473 N N . GLU A 1 189 ? -10.732 -0.791 15.291 1.00 92.50 189 GLU A N 1
ATOM 1474 C CA . GLU A 1 189 ? -11.429 0.309 15.963 1.00 92.50 189 GLU A CA 1
ATOM 1475 C C . GLU A 1 189 ? -10.779 1.651 15.631 1.00 92.50 189 GLU A C 1
ATOM 1477 O O . GLU A 1 189 ? -11.474 2.601 15.271 1.00 92.50 189 GLU A O 1
ATOM 1482 N N . THR A 1 190 ? -9.447 1.700 15.637 1.00 90.38 190 THR A N 1
ATOM 1483 C CA . THR A 1 190 ? -8.671 2.871 15.202 1.00 90.38 190 THR A CA 1
ATOM 1484 C C . THR A 1 190 ? -9.039 3.287 13.773 1.00 90.38 190 THR A C 1
ATOM 1486 O O . THR A 1 190 ? -9.332 4.455 13.516 1.00 90.38 190 THR A O 1
ATOM 1489 N N . LEU A 1 191 ? -9.117 2.335 12.835 1.00 91.88 191 LEU A N 1
ATOM 1490 C CA . LEU A 1 191 ? -9.510 2.617 11.448 1.00 91.88 191 LEU A CA 1
ATOM 1491 C C . LEU A 1 191 ? -10.959 3.091 11.323 1.00 91.88 191 LEU A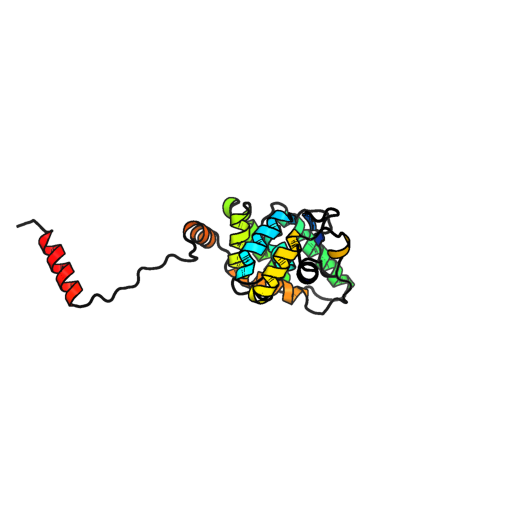 C 1
ATOM 1493 O O . LEU A 1 191 ? -11.231 4.018 10.557 1.00 91.88 191 LEU A O 1
ATOM 1497 N N . ARG A 1 192 ? -11.897 2.491 12.068 1.00 92.81 192 ARG A N 1
ATOM 1498 C CA . ARG A 1 192 ? -13.299 2.940 12.096 1.00 92.81 192 ARG A CA 1
ATOM 1499 C C . ARG A 1 192 ? -13.410 4.361 12.614 1.00 92.81 192 ARG A C 1
ATOM 1501 O O . ARG A 1 192 ? -14.079 5.183 11.987 1.00 92.81 192 ARG A O 1
ATOM 1508 N N . LEU A 1 193 ? -12.730 4.658 13.716 1.00 91.25 193 LEU A N 1
ATOM 1509 C CA . LEU A 1 193 ? -12.740 5.982 14.313 1.00 91.25 193 LEU A CA 1
ATOM 1510 C C . LEU A 1 193 ? -12.141 7.016 13.360 1.00 91.25 193 LEU A C 1
ATOM 1512 O O . LEU A 1 193 ? -12.769 8.050 13.116 1.00 91.25 193 LEU A O 1
ATOM 1516 N N . ARG A 1 194 ? -11.000 6.703 12.736 1.00 91.19 194 ARG A N 1
ATOM 1517 C CA . ARG A 1 194 ? -10.351 7.588 11.763 1.00 91.19 194 ARG A CA 1
ATOM 1518 C C . ARG A 1 194 ? -11.228 7.800 10.534 1.00 91.19 194 ARG A C 1
ATOM 1520 O O . ARG A 1 194 ? -11.336 8.921 10.048 1.00 91.19 194 ARG A O 1
ATOM 1527 N N . ARG A 1 195 ? -11.931 6.765 10.069 1.00 89.12 195 ARG A N 1
ATOM 1528 C CA . ARG A 1 195 ? -12.890 6.866 8.958 1.00 89.12 195 ARG A CA 1
ATOM 1529 C C . ARG A 1 195 ? -14.089 7.755 9.296 1.00 89.12 195 ARG A C 1
ATOM 1531 O O . ARG A 1 195 ? -14.543 8.501 8.436 1.00 89.12 195 ARG A O 1
ATOM 1538 N N . GLN A 1 196 ? -14.613 7.664 10.517 1.00 89.38 196 GLN A N 1
ATOM 1539 C CA . GLN A 1 196 ? -15.799 8.413 10.947 1.00 89.38 196 GLN A CA 1
ATOM 1540 C C . GLN A 1 196 ? -15.487 9.862 11.333 1.00 89.38 196 GLN A C 1
ATOM 1542 O O . GLN A 1 196 ? -16.302 10.749 11.096 1.00 89.38 196 GLN A O 1
ATOM 1547 N N . THR A 1 197 ? -14.331 10.101 11.953 1.00 86.25 197 THR A N 1
ATOM 1548 C CA . THR A 1 197 ? -14.031 11.367 12.646 1.00 86.25 197 THR A CA 1
ATOM 1549 C C . THR A 1 197 ? -12.748 12.045 12.173 1.00 86.25 197 THR A C 1
ATOM 1551 O O . THR A 1 197 ? -12.507 13.197 12.520 1.00 86.25 197 THR A O 1
ATOM 1554 N N . GLY A 1 198 ? -11.908 11.350 11.402 1.00 83.44 198 GLY A N 1
ATOM 1555 C CA . GLY A 1 198 ? -10.551 11.793 11.076 1.00 83.44 198 GLY A CA 1
ATOM 1556 C C . GLY A 1 198 ? -9.549 11.661 12.229 1.00 83.44 198 GLY A C 1
ATOM 1557 O O . GLY A 1 198 ? -8.407 12.082 12.070 1.00 83.44 198 GLY A O 1
ATOM 1558 N N . LEU A 1 199 ? -9.953 11.098 13.374 1.00 73.69 199 LEU A N 1
ATOM 1559 C CA . LEU A 1 199 ? -9.129 10.957 14.575 1.00 73.69 199 LEU A CA 1
ATOM 1560 C C . LEU A 1 199 ? -8.754 9.496 14.828 1.00 73.69 199 LEU A C 1
ATOM 1562 O O . LEU A 1 199 ? -9.571 8.602 14.639 1.00 73.69 199 LEU A O 1
ATOM 1566 N N . ASP A 1 200 ? -7.54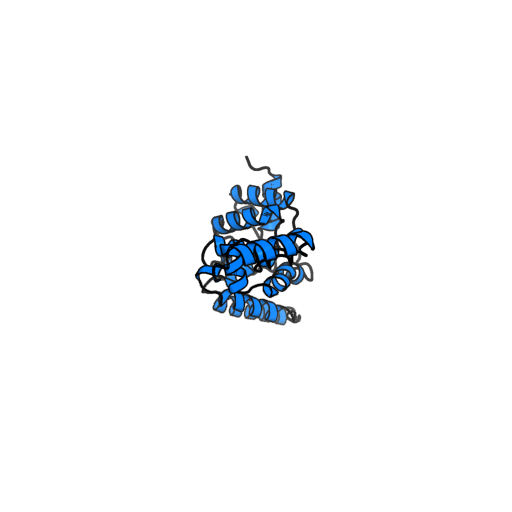8 9.269 15.341 1.00 68.88 200 ASP A N 1
ATOM 1567 C CA . ASP A 1 200 ? -7.083 7.930 15.736 1.00 68.88 200 ASP A CA 1
ATOM 1568 C C . ASP A 1 200 ? -7.525 7.545 17.157 1.00 68.88 200 ASP A C 1
ATOM 1570 O O . ASP A 1 200 ? -7.532 6.374 17.525 1.00 68.88 200 ASP A O 1
ATOM 1574 N N . ALA A 1 201 ? -7.914 8.532 17.967 1.00 68.50 201 ALA A N 1
ATOM 1575 C CA . ALA A 1 201 ? -8.428 8.346 19.317 1.00 68.50 201 ALA A CA 1
ATOM 1576 C C . ALA A 1 201 ? -9.485 9.409 19.638 1.00 68.50 201 ALA A C 1
ATOM 1578 O O . ALA A 1 201 ? -9.420 10.540 19.149 1.00 68.50 201 ALA A O 1
ATOM 1579 N N . LEU A 1 202 ? -10.457 9.058 20.485 1.00 61.28 202 LEU A N 1
ATOM 1580 C CA . LEU A 1 202 ? -11.442 10.022 20.967 1.00 61.28 202 LEU A CA 1
ATOM 1581 C C . LEU A 1 202 ? -10.717 11.099 21.777 1.00 61.28 202 LEU A C 1
ATOM 1583 O O . LEU A 1 202 ? -10.068 10.800 22.783 1.00 61.28 202 LEU A O 1
ATOM 1587 N N . VAL A 1 203 ? -10.837 12.355 21.341 1.00 64.31 203 VAL A N 1
ATOM 1588 C CA . VAL A 1 203 ? -10.335 13.503 22.099 1.00 64.31 203 VAL A CA 1
ATOM 1589 C C . VAL A 1 203 ? -11.089 13.535 23.420 1.00 64.31 203 VAL A C 1
ATOM 1591 O O . VAL A 1 203 ? -12.304 13.737 23.454 1.00 64.31 203 VAL A O 1
ATOM 1594 N N . ARG A 1 204 ? -10.372 13.309 24.522 1.00 56.38 204 ARG A N 1
ATOM 1595 C CA . ARG A 1 204 ? -10.940 13.544 25.847 1.00 56.38 204 ARG A CA 1
ATOM 1596 C C . ARG A 1 204 ? -11.150 15.051 25.993 1.00 56.38 204 ARG A C 1
ATOM 1598 O O . ARG A 1 204 ? -10.231 15.799 25.648 1.00 56.38 204 ARG A O 1
ATOM 1605 N N . PRO A 1 205 ? -12.322 15.507 26.470 1.00 64.75 205 PRO A N 1
ATOM 1606 C CA 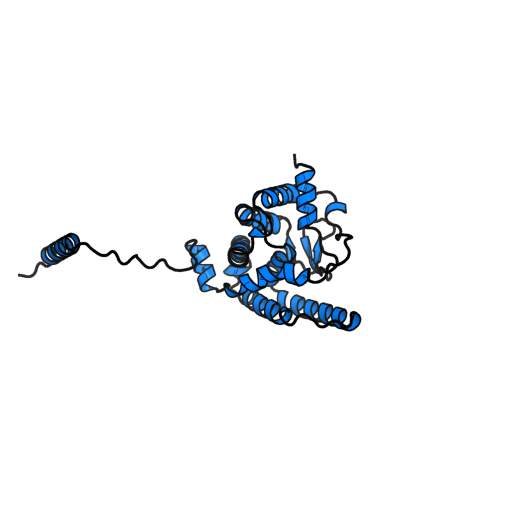. PRO A 1 205 ? -12.511 16.910 26.805 1.00 64.75 205 PRO A CA 1
ATOM 1607 C C . PRO A 1 205 ? -11.349 17.359 27.687 1.00 64.75 205 PRO A C 1
ATOM 1609 O O . PRO A 1 205 ? -11.000 16.652 28.633 1.00 64.75 205 PRO A O 1
ATOM 1612 N N . ALA A 1 206 ? -10.731 18.493 27.359 1.00 64.38 206 ALA A N 1
ATOM 1613 C CA . ALA A 1 206 ? -9.755 19.082 28.260 1.00 64.38 206 ALA A CA 1
ATOM 1614 C C . ALA A 1 206 ? -10.438 19.278 29.620 1.00 64.38 206 ALA A C 1
ATOM 1616 O O . ALA A 1 206 ? -11.551 19.812 29.672 1.00 64.38 206 ALA A O 1
ATOM 1617 N N . GLU A 1 207 ? -9.799 18.831 30.702 1.00 62.56 207 GLU A N 1
ATOM 1618 C CA . GLU A 1 207 ? -10.195 19.256 32.041 1.00 62.56 207 GLU A CA 1
ATOM 1619 C C . GLU A 1 207 ? -9.970 20.764 32.091 1.00 62.56 207 GLU A C 1
ATOM 1621 O O . GLU A 1 207 ? -8.848 21.257 32.188 1.00 62.56 207 GLU A O 1
ATOM 1626 N N . VAL A 1 208 ? -11.051 21.511 31.881 1.00 68.81 208 VAL A N 1
ATOM 1627 C CA . VAL A 1 208 ? -11.039 22.953 32.053 1.00 68.81 208 VAL A CA 1
ATOM 1628 C C . VAL A 1 208 ? -10.937 23.174 33.552 1.00 68.81 208 VAL A C 1
ATOM 1630 O O . VAL A 1 208 ? -11.898 22.893 34.271 1.00 68.81 208 VAL A O 1
ATOM 1633 N N . ASP A 1 209 ? -9.791 23.675 34.012 1.00 66.12 209 ASP A N 1
ATOM 1634 C CA . ASP A 1 209 ? -9.682 24.285 35.334 1.00 66.12 209 ASP A CA 1
ATOM 1635 C C . ASP A 1 209 ? -10.651 25.467 35.358 1.00 66.12 209 ASP A C 1
ATOM 1637 O O . ASP A 1 209 ? -10.377 26.564 34.861 1.00 66.12 209 ASP A O 1
ATOM 1641 N N . LEU A 1 210 ? -11.853 25.208 35.863 1.00 66.19 210 LEU A N 1
ATOM 1642 C CA . LEU A 1 210 ? -12.849 26.239 36.057 1.00 66.19 210 LEU A CA 1
ATOM 1643 C C . LEU A 1 210 ? -12.277 27.219 37.071 1.00 66.19 210 LEU A C 1
ATOM 1645 O O . LEU A 1 210 ? -11.872 26.848 38.176 1.00 66.19 210 LEU A O 1
ATOM 1649 N N . THR A 1 211 ? -12.256 28.496 36.702 1.00 76.12 211 THR A N 1
ATOM 1650 C CA . THR A 1 211 ? -11.891 29.527 37.664 1.00 76.12 211 THR A CA 1
ATOM 1651 C C . THR A 1 211 ? -12.882 29.485 38.838 1.00 76.12 211 THR A C 1
ATOM 1653 O O . THR A 1 211 ? -14.043 29.095 38.656 1.00 76.12 211 THR A O 1
ATOM 1656 N N . PRO A 1 212 ? -12.498 29.923 40.051 1.00 70.88 212 PRO A N 1
ATOM 1657 C CA . PRO A 1 212 ? -13.421 29.974 41.187 1.00 70.88 212 PRO A CA 1
ATOM 1658 C C . PRO A 1 212 ? -14.730 30.721 40.874 1.00 70.88 212 PRO A C 1
ATOM 1660 O O . PRO A 1 212 ? -15.793 30.364 41.379 1.00 70.88 212 PRO A O 1
ATOM 1663 N N . ALA A 1 213 ? -14.677 31.719 39.985 1.00 75.06 213 ALA A N 1
ATOM 1664 C CA . ALA A 1 213 ? -15.849 32.459 39.526 1.00 75.06 213 ALA A CA 1
ATOM 1665 C C . ALA A 1 213 ? -16.813 31.597 38.690 1.00 75.06 213 ALA A C 1
ATOM 1667 O O . ALA A 1 213 ? -18.031 31.746 38.807 1.00 75.06 213 ALA A O 1
ATOM 1668 N N . ASP A 1 214 ? -16.294 30.672 37.884 1.00 77.69 214 ASP A N 1
ATOM 1669 C CA . ASP A 1 214 ? -17.107 29.783 37.050 1.00 77.69 214 ASP A CA 1
ATOM 1670 C C . ASP A 1 214 ? -17.719 28.638 37.865 1.00 77.69 214 ASP A C 1
ATOM 1672 O O . ASP A 1 214 ? -18.858 28.242 37.608 1.00 77.69 214 ASP A O 1
ATOM 1676 N N . HIS A 1 215 ? -17.031 28.184 38.920 1.00 73.88 215 HIS A N 1
ATOM 1677 C CA . HIS A 1 215 ? -17.617 27.303 39.935 1.00 73.88 215 HIS A CA 1
ATOM 1678 C C . HIS A 1 215 ? -18.804 27.960 40.647 1.00 73.88 215 HIS A C 1
ATOM 1680 O O . HIS A 1 215 ? -19.868 27.350 40.751 1.00 73.88 215 HIS A O 1
ATOM 1686 N N . ILE A 1 216 ? -18.662 29.220 41.072 1.00 77.56 216 ILE A N 1
ATOM 1687 C CA . ILE A 1 216 ? -19.741 29.957 41.747 1.00 77.56 216 ILE A CA 1
ATOM 1688 C C . ILE A 1 216 ? -20.938 30.163 40.805 1.00 77.56 216 ILE A C 1
ATOM 1690 O O . ILE A 1 216 ? -22.077 29.932 41.204 1.00 77.56 216 ILE A O 1
ATOM 1694 N N . ARG A 1 217 ? -20.712 30.530 39.535 1.00 77.88 217 ARG A N 1
ATOM 1695 C CA . ARG A 1 217 ? -21.801 30.696 38.549 1.00 77.88 217 ARG A CA 1
ATOM 1696 C C . ARG A 1 217 ? -22.543 29.395 38.246 1.00 77.88 217 ARG A C 1
ATOM 1698 O O . ARG A 1 217 ? -23.764 29.424 38.081 1.00 77.88 217 ARG A O 1
ATOM 1705 N N . ARG A 1 218 ? -21.830 28.264 38.184 1.00 77.38 218 ARG A N 1
ATOM 1706 C CA . ARG A 1 218 ? -22.442 26.938 38.020 1.00 77.38 218 ARG A CA 1
ATOM 1707 C C . ARG A 1 218 ? -23.263 26.532 39.240 1.00 77.38 218 ARG A C 1
ATOM 1709 O O . ARG A 1 218 ? -24.379 26.065 39.055 1.00 77.38 218 ARG A O 1
ATOM 1716 N N . LEU A 1 219 ? -22.756 26.770 40.452 1.00 77.69 219 LEU A N 1
ATOM 1717 C CA . LEU A 1 219 ? -23.479 26.487 41.695 1.00 77.69 219 LEU A CA 1
ATOM 1718 C C . LEU A 1 219 ? -24.766 27.320 41.798 1.00 77.69 219 LEU A C 1
ATOM 1720 O O . LEU A 1 219 ? -25.824 26.783 42.098 1.00 77.69 219 LEU A O 1
ATOM 1724 N N . ILE A 1 220 ? -24.691 28.617 41.483 1.00 78.75 220 ILE A N 1
ATOM 1725 C CA . ILE A 1 220 ? -25.855 29.515 41.492 1.00 78.75 220 ILE A CA 1
ATOM 1726 C C . ILE A 1 220 ? -26.880 29.107 40.425 1.00 78.75 220 ILE A C 1
ATOM 1728 O O . ILE A 1 220 ? -28.074 29.166 40.695 1.00 78.75 220 ILE A O 1
ATOM 1732 N N . SER A 1 221 ? -26.447 28.682 39.230 1.00 78.81 221 SER A N 1
ATOM 1733 C CA . SER A 1 221 ? -27.384 28.179 38.208 1.00 78.81 221 SER A CA 1
ATOM 1734 C C . SER A 1 221 ? -28.047 26.874 38.640 1.00 78.81 221 SER A C 1
ATOM 1736 O O . SER A 1 221 ? -29.259 26.760 38.524 1.00 78.81 221 SER A O 1
ATOM 1738 N N . ALA A 1 222 ? -27.282 25.933 39.202 1.00 76.25 222 ALA A N 1
ATOM 1739 C CA . ALA A 1 222 ? -27.811 24.659 39.685 1.00 76.25 222 ALA A CA 1
ATOM 1740 C C . ALA A 1 222 ? -28.827 24.841 40.827 1.00 76.25 222 ALA A C 1
ATOM 1742 O O . ALA A 1 222 ? -29.858 24.186 40.825 1.00 76.25 222 ALA A O 1
ATOM 1743 N N . LEU A 1 223 ? -28.578 25.778 41.750 1.00 77.44 223 LEU A N 1
ATOM 1744 C CA . LEU A 1 223 ? -29.505 26.112 42.840 1.00 77.44 223 LEU A CA 1
ATOM 1745 C C . LEU A 1 223 ? -30.757 26.867 42.371 1.00 77.44 223 LEU A C 1
ATOM 1747 O O . LEU A 1 223 ? -31.759 26.881 43.074 1.00 77.44 223 LEU A O 1
ATOM 1751 N N . ARG A 1 224 ? -30.707 27.538 41.214 1.00 70.38 224 ARG A N 1
ATOM 1752 C CA . ARG A 1 224 ? -31.850 28.286 40.668 1.00 70.38 224 ARG A CA 1
ATOM 1753 C C . ARG A 1 224 ? -32.844 27.382 39.939 1.00 70.38 224 ARG A C 1
ATOM 1755 O O . ARG A 1 224 ? -34.017 27.730 39.857 1.00 70.38 224 ARG A O 1
ATOM 1762 N N . ASP A 1 225 ? -32.365 26.258 39.416 1.00 67.06 225 ASP A N 1
ATOM 1763 C CA . ASP A 1 225 ? -33.188 25.254 38.740 1.00 67.06 225 ASP A CA 1
ATOM 1764 C C . ASP A 1 225 ? -33.730 24.190 39.723 1.00 67.06 225 ASP A C 1
ATOM 1766 O O . ASP A 1 225 ? -34.570 23.375 39.344 1.00 67.06 225 ASP A O 1
ATOM 1770 N N . ASP A 1 226 ? -33.298 24.229 40.991 1.00 62.50 226 ASP A N 1
ATOM 1771 C CA . ASP A 1 226 ? -33.797 23.389 42.085 1.00 62.50 226 ASP A CA 1
ATOM 1772 C C . ASP A 1 226 ? -35.048 24.039 42.711 1.00 62.50 226 ASP A C 1
ATOM 1774 O O . ASP A 1 226 ? -34.990 24.774 43.698 1.00 62.50 226 ASP A O 1
ATOM 1778 N N . VAL A 1 227 ? -36.203 23.847 42.063 1.00 58.19 227 VAL A N 1
ATOM 1779 C CA . VAL A 1 227 ? -37.513 24.274 42.583 1.00 58.19 227 VAL A CA 1
ATOM 1780 C C . VAL A 1 227 ? -38.099 23.155 43.442 1.00 58.19 227 VAL A C 1
ATOM 1782 O O . VAL A 1 227 ? -39.051 22.492 43.046 1.00 58.19 227 VAL A O 1
ATOM 1785 N N . GLU A 1 228 ? -37.547 22.968 44.636 1.00 56.00 228 GLU A N 1
ATOM 1786 C CA . GLU A 1 228 ? -38.301 22.470 45.789 1.00 56.00 228 GLU A CA 1
ATOM 1787 C C . GLU A 1 228 ? -37.860 23.222 47.047 1.00 56.00 228 GLU A C 1
ATOM 1789 O O . GLU A 1 228 ? -36.859 22.886 47.677 1.00 56.00 228 GLU A O 1
ATOM 1794 N N . LEU A 1 229 ? -38.632 24.261 47.387 1.00 44.84 229 LEU A N 1
ATOM 1795 C CA . LEU A 1 229 ? -39.081 24.592 48.746 1.00 44.84 229 LEU A CA 1
ATOM 1796 C C . LEU A 1 229 ? -40.220 25.618 48.686 1.00 44.84 229 LEU A C 1
ATOM 1798 O O . LEU A 1 229 ? -40.019 26.705 48.097 1.00 44.84 229 LEU A O 1
#